Protein AF-A0A149VTS3-F1 (afdb_monomer_lite)

Structure (mmCIF, N/CA/C/O backbone):
data_AF-A0A149VTS3-F1
#
_entry.id   AF-A0A149VTS3-F1
#
loop_
_atom_site.group_PDB
_atom_site.id
_atom_site.type_symbol
_atom_site.label_atom_id
_atom_site.label_alt_id
_atom_site.label_comp_id
_atom_site.label_asym_id
_atom_site.label_entity_id
_atom_site.label_seq_id
_atom_site.pdbx_PDB_ins_code
_atom_site.Cartn_x
_atom_site.Cartn_y
_atom_site.Cartn_z
_atom_site.occupancy
_atom_site.B_iso_or_equiv
_atom_site.auth_seq_id
_atom_site.auth_comp_id
_atom_site.auth_asym_id
_atom_site.auth_atom_id
_atom_site.pdbx_PDB_model_num
ATOM 1 N N . MET A 1 1 ? 34.400 -8.650 31.878 1.00 36.94 1 MET A N 1
ATOM 2 C CA . MET A 1 1 ? 33.696 -7.367 31.660 1.00 36.94 1 MET A CA 1
ATOM 3 C C . MET A 1 1 ? 32.409 -7.629 30.880 1.00 36.94 1 MET A C 1
ATOM 5 O O . MET A 1 1 ? 32.395 -8.497 30.020 1.00 36.94 1 MET A O 1
ATOM 9 N N . ASN A 1 2 ? 31.327 -6.970 31.296 1.00 38.78 2 ASN A N 1
ATOM 10 C CA . ASN A 1 2 ? 29.901 -7.251 31.067 1.00 38.78 2 ASN A CA 1
ATOM 11 C C . ASN A 1 2 ? 29.449 -7.727 29.669 1.00 38.78 2 ASN A C 1
ATOM 13 O O . ASN A 1 2 ? 29.292 -6.937 28.743 1.00 38.78 2 ASN A O 1
ATOM 17 N N . ALA A 1 3 ? 29.035 -8.994 29.583 1.00 44.34 3 ALA A N 1
ATOM 18 C CA . ALA A 1 3 ? 28.212 -9.530 28.496 1.00 44.34 3 ALA A CA 1
ATOM 19 C C . ALA A 1 3 ? 26.716 -9.216 28.718 1.00 44.34 3 ALA A C 1
ATOM 21 O O . ALA A 1 3 ? 25.903 -10.122 28.884 1.00 44.34 3 ALA A O 1
ATOM 22 N N . LYS A 1 4 ? 26.330 -7.935 28.790 1.00 48.62 4 LYS A N 1
ATOM 23 C CA . LYS A 1 4 ? 24.916 -7.534 28.942 1.00 48.62 4 LYS A CA 1
ATOM 24 C C . LYS A 1 4 ? 24.604 -6.229 28.210 1.00 48.62 4 LYS A C 1
ATOM 26 O O . LYS A 1 4 ? 24.533 -5.180 28.833 1.00 48.62 4 LYS A O 1
ATOM 31 N N . ASN A 1 5 ? 24.432 -6.318 26.892 1.00 56.28 5 ASN A N 1
ATOM 32 C CA . ASN A 1 5 ? 23.383 -5.639 26.111 1.00 56.28 5 ASN A CA 1
ATOM 33 C C . ASN A 1 5 ? 23.741 -5.699 24.625 1.00 56.28 5 ASN A C 1
ATOM 35 O O . ASN A 1 5 ? 24.280 -4.760 24.049 1.00 56.28 5 ASN A O 1
ATOM 39 N N . LYS A 1 6 ? 23.418 -6.825 23.986 1.00 54.50 6 LYS A N 1
ATOM 40 C CA . LYS A 1 6 ? 23.339 -6.857 22.525 1.00 54.50 6 LYS A CA 1
ATOM 41 C C . LYS A 1 6 ? 22.078 -6.070 22.125 1.00 54.50 6 LYS A C 1
ATOM 43 O O . LYS A 1 6 ? 21.030 -6.326 22.729 1.00 54.50 6 LYS A O 1
ATOM 48 N N . PRO A 1 7 ? 22.141 -5.111 21.183 1.00 56.41 7 PRO A N 1
ATOM 49 C CA . PRO A 1 7 ? 20.960 -4.365 20.759 1.00 56.41 7 PRO A CA 1
ATOM 50 C C . PRO A 1 7 ? 19.906 -5.343 20.231 1.00 56.41 7 PRO A C 1
ATOM 52 O O . PRO A 1 7 ? 20.216 -6.232 19.436 1.00 56.41 7 PRO A O 1
ATOM 55 N N . LYS A 1 8 ? 18.668 -5.218 20.723 1.00 70.38 8 LYS A N 1
ATOM 56 C CA . LYS A 1 8 ? 17.550 -6.072 20.300 1.00 70.38 8 LYS A CA 1
ATOM 57 C C . LYS A 1 8 ? 17.325 -5.868 18.806 1.00 70.38 8 LYS A C 1
ATOM 59 O O . LYS A 1 8 ? 17.132 -4.738 18.365 1.00 70.38 8 LYS A O 1
ATOM 64 N N . THR A 1 9 ? 17.341 -6.947 18.031 1.00 79.75 9 THR A N 1
ATOM 65 C CA . THR A 1 9 ? 17.061 -6.855 16.596 1.00 79.75 9 THR A CA 1
ATOM 66 C C . THR A 1 9 ? 15.573 -6.568 16.366 1.00 79.75 9 THR A C 1
ATOM 68 O O . THR A 1 9 ? 14.728 -6.865 17.213 1.00 79.75 9 THR A O 1
ATOM 71 N N . LEU A 1 10 ? 15.218 -6.036 15.192 1.00 72.00 10 LEU A N 1
ATOM 72 C CA . LEU A 1 10 ? 13.822 -5.809 14.779 1.00 72.00 10 LEU A CA 1
ATOM 73 C C . LEU A 1 10 ? 12.955 -7.076 14.917 1.00 72.00 10 LEU A C 1
ATOM 75 O O . LEU A 1 10 ? 11.785 -7.008 15.299 1.00 72.00 10 LEU A O 1
ATOM 79 N N . ASN A 1 11 ? 13.544 -8.246 14.667 1.00 76.94 11 ASN A N 1
ATOM 80 C CA . ASN A 1 11 ? 12.876 -9.533 14.842 1.00 76.94 11 ASN A CA 1
ATOM 81 C C . ASN A 1 11 ? 12.631 -9.876 16.318 1.00 76.94 11 ASN A C 1
ATOM 83 O O . ASN A 1 11 ? 11.580 -10.430 16.637 1.00 76.94 11 ASN A O 1
ATOM 87 N N . ASP A 1 12 ? 13.540 -9.517 17.223 1.00 80.75 12 ASP A N 1
ATOM 88 C CA . ASP A 1 12 ? 13.352 -9.724 18.664 1.00 80.75 12 ASP A CA 1
ATOM 89 C C . ASP A 1 12 ? 12.234 -8.832 19.211 1.00 80.75 12 ASP A C 1
ATOM 91 O O . ASP A 1 12 ? 11.427 -9.276 20.029 1.00 80.75 12 ASP A O 1
ATOM 95 N N . ILE A 1 13 ? 12.133 -7.599 18.706 1.00 77.31 13 ILE A N 1
ATOM 96 C CA . ILE A 1 13 ? 11.046 -6.672 19.042 1.00 77.31 13 ILE A CA 1
ATOM 97 C C . ILE A 1 13 ? 9.701 -7.233 18.557 1.00 77.31 13 ILE A C 1
ATOM 99 O O . ILE A 1 13 ? 8.763 -7.334 19.347 1.00 77.31 13 ILE A O 1
ATOM 103 N N . ARG A 1 14 ? 9.609 -7.678 17.295 1.00 75.00 14 ARG A N 1
ATOM 104 C CA . ARG A 1 14 ? 8.391 -8.307 16.744 1.00 75.00 14 ARG A CA 1
ATOM 105 C C . ARG A 1 14 ? 7.955 -9.529 17.555 1.00 75.00 14 ARG A C 1
ATOM 107 O O . ARG A 1 14 ? 6.774 -9.661 17.874 1.00 75.00 14 ARG A O 1
ATOM 114 N N . LYS A 1 15 ? 8.903 -10.393 17.935 1.00 81.50 15 LYS A N 1
ATOM 115 C CA . LYS A 1 15 ? 8.639 -11.562 18.792 1.00 81.50 15 LYS A CA 1
ATOM 116 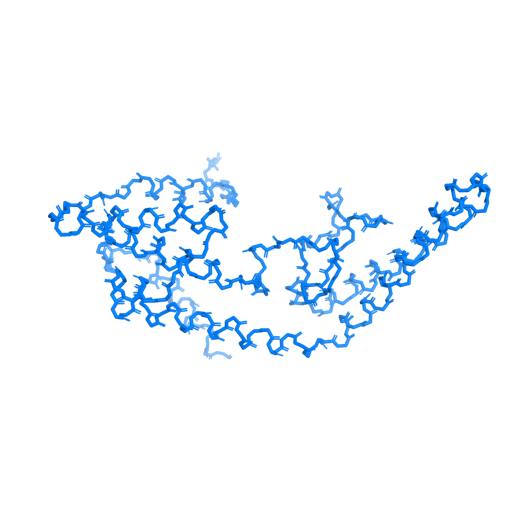C C . LYS A 1 15 ? 8.131 -11.154 20.175 1.00 81.50 15 LYS A C 1
ATOM 118 O O . LYS A 1 15 ? 7.193 -11.768 20.677 1.00 81.50 15 LYS A O 1
ATOM 123 N N . ALA A 1 16 ? 8.711 -10.117 20.779 1.00 79.88 16 ALA A N 1
ATOM 124 C CA . ALA A 1 16 ? 8.267 -9.606 22.073 1.00 79.88 16 ALA A CA 1
ATOM 125 C C . ALA A 1 16 ? 6.838 -9.036 22.014 1.00 79.88 16 ALA A C 1
ATOM 127 O O . ALA A 1 16 ? 6.033 -9.347 22.889 1.00 79.88 16 ALA A O 1
ATOM 128 N N . ILE A 1 17 ? 6.494 -8.282 20.962 1.00 77.00 17 ILE A N 1
ATOM 129 C CA . ILE A 1 17 ? 5.135 -7.755 20.740 1.00 77.00 17 ILE A CA 1
ATOM 130 C C . ILE A 1 17 ? 4.131 -8.897 20.549 1.00 77.00 17 ILE A C 1
ATOM 132 O O . ILE A 1 17 ? 3.073 -8.898 21.175 1.00 77.00 17 ILE A O 1
ATOM 136 N N . ALA A 1 18 ? 4.467 -9.900 19.730 1.00 76.00 18 ALA A N 1
ATOM 137 C CA . ALA A 1 18 ? 3.611 -11.068 19.527 1.00 76.00 18 ALA A CA 1
ATOM 138 C C . ALA A 1 18 ? 3.369 -11.831 20.841 1.00 76.00 18 ALA A C 1
ATOM 140 O O . ALA A 1 18 ? 2.234 -12.187 21.155 1.00 76.00 18 ALA A O 1
ATOM 141 N N . LYS A 1 19 ? 4.421 -12.017 21.651 1.00 76.88 19 LYS A N 1
ATOM 142 C CA . LYS A 1 19 ? 4.314 -12.641 22.974 1.00 76.88 19 LYS A CA 1
ATOM 143 C C . LYS A 1 19 ? 3.412 -11.833 23.913 1.00 76.88 19 LYS A C 1
ATOM 145 O O . LYS A 1 19 ? 2.560 -12.426 24.564 1.00 76.88 19 LYS A O 1
ATOM 150 N N . ALA A 1 20 ? 3.561 -10.509 23.951 1.00 73.25 20 ALA A N 1
ATOM 151 C CA . ALA A 1 20 ? 2.728 -9.631 24.773 1.00 73.25 20 ALA A CA 1
ATOM 152 C C . ALA A 1 20 ? 1.252 -9.645 24.335 1.00 73.25 20 ALA A C 1
ATOM 154 O O . ALA A 1 20 ? 0.360 -9.700 25.177 1.00 73.25 20 ALA A O 1
ATOM 155 N N . ASN A 1 21 ? 0.977 -9.665 23.027 1.00 71.06 21 ASN A N 1
ATOM 156 C CA . ASN A 1 21 ? -0.388 -9.771 22.505 1.00 71.06 21 ASN A CA 1
ATOM 157 C C . ASN A 1 21 ? -1.064 -11.089 22.901 1.00 71.06 21 ASN A C 1
ATOM 159 O O . ASN A 1 21 ? -2.232 -11.078 23.280 1.00 71.06 21 ASN A O 1
ATOM 163 N N . ASN A 1 22 ? -0.326 -12.202 22.892 1.00 69.69 22 ASN A N 1
ATOM 164 C CA . ASN A 1 22 ? -0.843 -13.505 23.322 1.00 69.69 22 ASN A CA 1
ATOM 165 C C . ASN A 1 22 ? -1.113 -13.583 24.836 1.00 69.69 22 ASN A C 1
ATOM 167 O O . ASN A 1 22 ? -1.837 -14.468 25.279 1.00 69.69 22 ASN A O 1
ATOM 171 N N . GLN A 1 23 ? -0.527 -12.683 25.629 1.00 74.75 23 GLN A N 1
ATOM 172 C CA . GLN A 1 23 ? -0.670 -12.638 27.088 1.00 74.75 23 GLN A CA 1
ATOM 173 C C . GLN A 1 23 ? -1.779 -11.685 27.564 1.00 74.75 23 GLN A C 1
ATOM 175 O O . GLN A 1 23 ? -1.959 -11.520 28.771 1.00 74.75 23 GLN A O 1
ATOM 180 N N . ARG A 1 24 ? -2.523 -11.044 26.651 1.00 76.31 24 ARG A N 1
ATOM 181 C CA . ARG A 1 24 ? -3.626 -10.146 27.018 1.00 76.31 24 ARG A CA 1
ATOM 182 C C . ARG A 1 24 ? -4.740 -10.920 27.718 1.00 76.31 24 ARG A C 1
ATOM 184 O O . ARG A 1 24 ? -5.161 -11.978 27.251 1.00 76.31 24 ARG A O 1
ATOM 191 N N . LYS A 1 25 ? -5.236 -10.368 28.827 1.00 79.31 25 LYS A N 1
ATOM 192 C CA . LYS A 1 25 ? -6.352 -10.950 29.574 1.00 79.31 25 LYS A CA 1
ATOM 193 C C . LYS A 1 25 ? -7.627 -10.871 28.736 1.00 79.31 25 LYS A C 1
ATOM 195 O O . LYS A 1 25 ? -7.960 -9.813 28.199 1.00 79.31 25 LYS A O 1
ATOM 200 N N . LEU A 1 26 ? -8.313 -12.007 28.605 1.00 82.88 26 LEU A N 1
ATOM 201 C CA . LEU A 1 26 ? -9.628 -12.057 27.976 1.00 82.88 26 LEU A CA 1
ATOM 202 C C . LEU A 1 26 ? -10.669 -11.504 28.943 1.00 82.88 26 LEU A C 1
ATOM 204 O O . LEU A 1 26 ? -10.717 -11.906 30.108 1.00 82.88 26 LEU A O 1
ATOM 208 N N . ARG A 1 27 ? -11.537 -10.637 28.432 1.00 84.88 27 ARG A N 1
ATOM 209 C CA . ARG A 1 27 ? -12.652 -10.091 29.195 1.00 84.88 27 ARG A CA 1
ATOM 210 C C . ARG A 1 27 ? -13.752 -11.141 29.339 1.00 84.88 27 ARG A C 1
ATOM 212 O O . ARG A 1 27 ? -14.034 -11.904 28.411 1.00 84.88 27 ARG A O 1
ATOM 219 N N . LYS A 1 28 ? -14.424 -11.163 30.491 1.00 84.62 28 LYS A N 1
ATOM 220 C CA . LYS A 1 28 ? -15.673 -11.922 30.644 1.00 84.62 28 LYS A CA 1
ATOM 221 C C . LYS A 1 28 ? -16.765 -11.228 29.835 1.00 84.62 28 LYS A C 1
ATOM 223 O O . LYS A 1 28 ? -17.149 -10.108 30.152 1.00 84.62 28 LYS A O 1
ATOM 228 N N . LEU A 1 29 ? -17.231 -11.892 28.783 1.00 85.06 29 LEU A N 1
ATOM 229 C CA . LEU A 1 29 ? -18.230 -11.347 27.869 1.00 85.06 29 LEU A CA 1
ATOM 230 C C . LEU A 1 29 ? -19.642 -11.630 28.375 1.00 85.06 29 LEU A C 1
ATOM 232 O O . LEU A 1 29 ? -19.949 -12.750 28.785 1.00 85.06 29 LEU A O 1
ATOM 236 N N . SER A 1 30 ? -20.51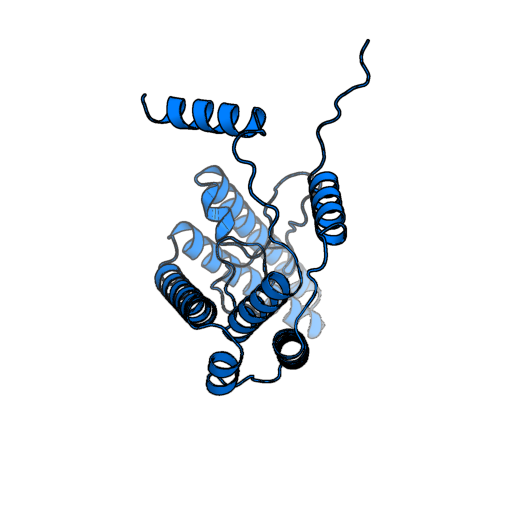9 -10.636 28.281 1.00 89.25 30 SER A N 1
ATOM 237 C CA . SER A 1 30 ? -21.960 -10.849 28.410 1.00 89.25 30 SER A CA 1
ATOM 238 C C . SER A 1 30 ? -22.510 -11.666 27.232 1.00 89.25 30 SER A C 1
ATOM 240 O O . SER A 1 30 ? -21.887 -11.783 26.174 1.00 89.25 30 SER A O 1
ATOM 242 N N . LEU A 1 31 ? -23.727 -12.199 27.374 1.00 87.88 31 LEU A N 1
ATOM 243 C CA . LEU A 1 31 ? -24.409 -12.927 26.294 1.00 87.88 31 LEU A CA 1
ATOM 244 C C . LEU A 1 31 ? -24.588 -12.073 25.029 1.00 87.88 31 LEU A C 1
ATOM 246 O O . LEU A 1 31 ? -24.471 -12.583 23.915 1.00 87.88 31 LEU A O 1
ATOM 250 N N . ALA A 1 32 ? -24.869 -10.777 25.189 1.00 88.38 32 ALA A N 1
ATOM 251 C CA . ALA A 1 32 ? -25.010 -9.853 24.068 1.00 88.38 32 ALA A CA 1
ATOM 252 C C . ALA A 1 32 ? -23.668 -9.638 23.353 1.00 88.38 32 ALA A C 1
ATOM 254 O O . ALA A 1 32 ? -23.594 -9.736 22.131 1.00 88.38 32 ALA A O 1
ATOM 255 N N . GLU A 1 33 ? -22.593 -9.424 24.109 1.00 89.06 33 GLU A N 1
ATOM 256 C CA . GLU A 1 33 ? -21.255 -9.212 23.549 1.00 89.06 33 GLU A CA 1
ATOM 257 C C . GLU A 1 33 ? -20.692 -10.480 22.909 1.00 89.06 33 GLU A C 1
ATOM 259 O O . GLU A 1 33 ? -20.039 -10.400 21.873 1.00 89.06 33 GLU A O 1
ATOM 264 N N . SER A 1 34 ? -20.995 -11.654 23.464 1.00 89.56 34 SER A N 1
ATOM 265 C CA . SER A 1 34 ? -20.653 -12.942 22.857 1.00 89.56 34 SER A CA 1
ATOM 266 C C . SER A 1 34 ? -21.300 -13.095 21.474 1.00 89.56 34 SER A C 1
ATOM 268 O O . SER A 1 34 ? -20.604 -13.392 20.500 1.00 89.56 34 SER A O 1
ATOM 270 N N . LYS A 1 35 ? -22.596 -12.770 21.342 1.00 93.00 35 LYS A N 1
ATOM 271 C CA . LYS A 1 35 ? -23.294 -12.755 20.042 1.00 93.00 35 LYS A CA 1
ATOM 272 C C . LYS A 1 35 ? -22.660 -11.766 19.062 1.00 93.00 35 LYS A C 1
ATOM 274 O O . LYS A 1 35 ? -22.457 -12.102 17.894 1.00 93.00 35 LYS A O 1
ATOM 279 N N . THR A 1 36 ? -22.320 -10.564 19.526 1.00 92.50 36 THR A N 1
ATOM 280 C CA . THR A 1 36 ? -21.613 -9.569 18.708 1.00 92.50 36 THR A CA 1
ATOM 281 C C . THR A 1 36 ? -20.254 -10.101 18.249 1.00 92.50 36 THR A C 1
ATOM 283 O O . THR A 1 36 ? -19.941 -10.022 17.063 1.00 92.50 36 THR A O 1
ATOM 286 N N . ALA A 1 37 ? -19.476 -10.727 19.138 1.00 93.25 37 ALA A N 1
ATOM 287 C CA . ALA A 1 37 ? -18.175 -11.310 18.815 1.00 93.25 37 ALA A CA 1
ATOM 288 C C . ALA A 1 37 ? -18.272 -12.372 17.713 1.00 93.25 37 ALA A C 1
ATOM 290 O O . ALA A 1 37 ? -17.472 -12.376 16.777 1.00 93.25 37 ALA A O 1
ATOM 291 N N . GLU A 1 38 ? -19.258 -13.267 17.799 1.00 94.44 38 GLU A N 1
ATOM 292 C CA . GLU A 1 38 ? -19.500 -14.276 16.766 1.00 94.44 38 GLU A CA 1
ATOM 293 C C . GLU A 1 38 ? -19.821 -13.632 15.418 1.00 94.44 38 GLU A C 1
ATOM 295 O O . GLU A 1 38 ? -19.254 -14.014 14.391 1.00 94.44 38 GLU A O 1
ATOM 300 N N . LYS A 1 39 ? -20.666 -12.597 15.406 1.00 95.88 39 LYS A N 1
ATOM 301 C CA . LYS A 1 39 ? -21.002 -11.876 14.174 1.00 95.88 39 LYS A CA 1
ATOM 302 C C . LYS A 1 39 ? -19.787 -11.182 13.572 1.00 95.88 39 LYS A C 1
ATOM 304 O O . LYS A 1 39 ? -19.525 -11.379 12.384 1.00 95.88 39 LYS A O 1
ATOM 309 N N . LEU A 1 40 ? -18.984 -10.486 14.374 1.00 95.50 40 LEU A N 1
ATOM 310 C CA . LEU A 1 40 ? -17.737 -9.874 13.909 1.00 95.50 40 LEU A CA 1
ATOM 311 C C . LEU A 1 40 ? -16.768 -10.929 13.340 1.00 95.50 40 LEU A C 1
ATOM 313 O O . LEU A 1 40 ? -16.222 -10.727 12.256 1.00 95.50 40 LEU A O 1
ATOM 317 N N . LYS A 1 41 ? -16.630 -12.106 13.973 1.00 95.88 41 LYS A N 1
ATOM 318 C CA . LYS A 1 41 ? -15.830 -13.228 13.435 1.00 95.88 41 LYS A CA 1
ATOM 319 C C . LYS A 1 41 ? -16.335 -13.710 12.073 1.00 95.88 41 LYS A C 1
ATOM 321 O O . LYS A 1 41 ? -15.532 -13.907 11.160 1.00 95.88 41 LYS A O 1
ATOM 326 N N . THR A 1 42 ? -17.651 -13.862 11.896 1.00 96.00 42 THR A N 1
ATOM 327 C CA . THR A 1 42 ? -18.222 -14.258 10.592 1.00 96.00 42 THR A CA 1
ATOM 328 C C . THR A 1 42 ? -17.988 -13.205 9.504 1.00 96.00 42 THR A C 1
ATOM 330 O O . THR A 1 42 ? -17.711 -13.549 8.350 1.00 96.00 42 THR A O 1
ATOM 333 N N . MET A 1 43 ? -18.035 -11.919 9.864 1.00 95.38 43 MET A N 1
ATOM 334 C CA . MET A 1 43 ? -17.731 -10.812 8.954 1.00 95.38 43 MET A CA 1
ATOM 335 C C . MET A 1 43 ? -16.248 -10.801 8.572 1.00 95.38 43 MET A C 1
ATOM 337 O O . MET A 1 43 ? -15.940 -10.663 7.392 1.00 95.38 43 MET A O 1
ATOM 341 N N . ILE A 1 44 ? -15.338 -11.039 9.524 1.00 95.56 44 ILE A N 1
ATOM 342 C CA . ILE A 1 44 ? -13.894 -11.188 9.266 1.00 95.56 44 ILE A CA 1
ATOM 343 C C . ILE A 1 44 ? -13.634 -12.337 8.293 1.00 95.56 44 ILE A C 1
ATOM 345 O O . ILE A 1 44 ? -12.913 -12.152 7.316 1.00 95.56 44 ILE A O 1
ATOM 349 N N . ALA A 1 45 ? -14.235 -13.508 8.518 1.00 95.94 45 ALA A N 1
ATOM 350 C CA . ALA A 1 45 ? -14.084 -14.651 7.618 1.00 95.94 45 ALA A CA 1
ATOM 351 C C . ALA A 1 45 ? -14.578 -14.321 6.199 1.00 95.94 45 ALA A C 1
ATOM 353 O O . ALA A 1 45 ? -13.902 -14.618 5.213 1.00 95.94 45 ALA A O 1
ATOM 354 N N . SER A 1 46 ? -15.718 -13.629 6.096 1.00 94.31 46 SER A N 1
ATOM 355 C CA . SER A 1 46 ? -16.266 -13.170 4.816 1.00 94.31 46 SER A CA 1
ATOM 356 C C . SER A 1 46 ? -15.309 -12.207 4.108 1.00 94.31 46 SER A C 1
ATOM 358 O O . SER A 1 46 ? -14.961 -12.441 2.950 1.00 94.31 46 SER A O 1
ATOM 360 N N . LEU A 1 47 ? -14.805 -11.191 4.813 1.00 94.25 47 LEU A N 1
ATOM 361 C CA . LEU A 1 47 ? -13.855 -10.217 4.273 1.00 94.25 47 LEU A CA 1
ATOM 362 C C . LEU A 1 47 ? -12.523 -10.871 3.876 1.00 94.25 47 LEU A C 1
ATOM 364 O O . LEU A 1 47 ? -12.008 -10.564 2.808 1.00 94.25 47 LEU A O 1
ATOM 368 N N . LYS A 1 48 ? -11.993 -11.820 4.655 1.00 93.44 48 LYS A N 1
ATOM 369 C CA . LYS A 1 48 ? -10.777 -12.576 4.293 1.00 93.44 48 LYS A CA 1
ATOM 370 C C . LYS A 1 48 ? -10.975 -13.450 3.055 1.00 93.44 48 LYS A C 1
ATOM 372 O O . LYS A 1 48 ? -10.049 -13.605 2.270 1.00 93.44 48 LYS A O 1
ATOM 377 N N . SER A 1 49 ? -12.185 -13.972 2.851 1.00 92.94 49 SER A N 1
ATOM 378 C CA . SER A 1 49 ? -12.540 -14.762 1.664 1.00 92.94 49 SER A CA 1
ATOM 379 C C . SER A 1 49 ? -12.837 -13.932 0.406 1.00 92.94 49 SER A C 1
ATOM 381 O O . SER A 1 49 ? -13.255 -14.493 -0.602 1.00 92.94 49 SER A O 1
ATOM 383 N N . GLY A 1 50 ? -12.681 -12.603 0.444 1.00 90.44 50 GLY A N 1
ATOM 384 C CA . GLY A 1 50 ? -12.993 -11.745 -0.705 1.00 90.44 50 GLY A CA 1
ATOM 385 C C . GLY A 1 50 ? -14.472 -11.345 -0.819 1.00 90.44 50 GLY A C 1
ATOM 386 O O . GLY A 1 50 ? -14.831 -10.600 -1.726 1.00 90.44 50 GLY A O 1
ATOM 387 N N . LYS A 1 51 ? -15.346 -11.796 0.092 1.00 92.56 51 LYS A N 1
ATOM 388 C CA . LYS A 1 51 ? -16.783 -11.485 0.046 1.00 92.56 51 LYS A CA 1
ATOM 389 C C . LYS A 1 51 ? -17.063 -10.074 0.557 1.00 92.56 51 LYS A C 1
ATOM 391 O O . LYS A 1 51 ? -16.483 -9.612 1.540 1.00 92.56 51 LYS A O 1
ATOM 396 N N . ASN A 1 52 ? -18.025 -9.409 -0.078 1.00 91.19 52 ASN A N 1
ATOM 397 C CA . ASN A 1 52 ? -18.468 -8.085 0.339 1.00 91.19 52 ASN A CA 1
ATOM 398 C C . ASN A 1 52 ? -19.336 -8.162 1.605 1.00 91.19 52 ASN A C 1
ATOM 400 O O . ASN A 1 52 ? -20.300 -8.923 1.663 1.00 91.19 52 ASN A O 1
ATOM 404 N N . VAL A 1 53 ? -19.038 -7.306 2.581 1.00 93.88 53 VAL A N 1
ATOM 405 C CA . VAL A 1 53 ? -19.874 -7.073 3.764 1.00 93.88 53 VAL A CA 1
ATOM 406 C C . VAL A 1 53 ? -20.555 -5.716 3.624 1.00 93.88 53 VAL A C 1
ATOM 408 O O . VAL A 1 53 ? -19.893 -4.687 3.435 1.00 93.88 53 VAL A O 1
ATOM 411 N N . GLN A 1 54 ? -21.886 -5.698 3.705 1.00 94.50 54 GLN A N 1
ATOM 412 C CA . GLN A 1 54 ? -22.672 -4.488 3.470 1.00 94.50 54 GLN A CA 1
ATOM 413 C C . GLN A 1 54 ? -22.473 -3.456 4.588 1.00 94.50 54 GLN A C 1
ATOM 415 O O . GLN A 1 54 ? -22.387 -3.797 5.766 1.00 94.50 54 GLN A O 1
ATOM 420 N N . ASN A 1 55 ? -22.488 -2.168 4.235 1.00 93.69 55 ASN A N 1
ATOM 421 C CA . ASN A 1 55 ? -22.331 -1.085 5.214 1.00 93.69 55 ASN A CA 1
ATOM 422 C C . ASN A 1 55 ? -23.446 -1.081 6.269 1.00 93.69 55 ASN A C 1
ATOM 424 O O . ASN A 1 55 ? -23.183 -0.758 7.421 1.00 93.69 55 ASN A O 1
ATOM 428 N N . ARG A 1 56 ? -24.668 -1.502 5.908 1.00 94.56 56 ARG A N 1
ATOM 429 C CA . ARG A 1 56 ? -25.767 -1.668 6.869 1.00 94.56 56 ARG A CA 1
ATOM 430 C C . ARG A 1 56 ? -25.422 -2.696 7.948 1.00 94.56 56 ARG A C 1
ATOM 432 O O . ARG A 1 56 ? -25.665 -2.429 9.113 1.00 94.56 56 ARG A O 1
ATOM 439 N N . GLN A 1 57 ? -24.822 -3.828 7.569 1.00 93.88 57 GLN A N 1
ATOM 440 C CA . GLN A 1 57 ? -24.396 -4.854 8.527 1.00 93.88 57 GLN A CA 1
ATOM 441 C C . GLN A 1 57 ? -23.292 -4.325 9.446 1.00 93.88 57 GLN A C 1
ATOM 443 O O . GLN A 1 57 ? -23.368 -4.516 10.653 1.00 93.88 57 GLN A O 1
ATOM 448 N N . LEU A 1 58 ? -22.309 -3.611 8.889 1.00 94.56 58 LEU A N 1
ATOM 449 C CA . LEU A 1 58 ? -21.255 -2.957 9.674 1.00 94.56 58 LEU A CA 1
ATOM 450 C C . LEU A 1 58 ? -21.839 -1.958 10.676 1.00 94.56 58 LEU A C 1
ATOM 452 O O . LEU A 1 58 ? -21.491 -2.011 11.845 1.00 94.56 58 LEU A O 1
ATOM 456 N N . LYS A 1 59 ? -22.792 -1.123 10.252 1.00 94.75 59 LYS A N 1
ATOM 457 C CA . LYS A 1 59 ? -23.466 -0.149 11.121 1.00 94.75 59 LYS A CA 1
ATOM 458 C C . LYS A 1 59 ? -24.285 -0.798 12.247 1.00 94.75 59 LYS A C 1
ATOM 460 O O . LYS A 1 59 ? -24.502 -0.166 13.269 1.00 94.75 59 LYS A O 1
ATOM 465 N N . THR A 1 60 ? -24.773 -2.026 12.057 1.00 95.25 60 THR A N 1
ATOM 466 C CA . THR A 1 60 ? -25.526 -2.758 13.089 1.00 95.25 60 THR A CA 1
ATOM 467 C C . THR A 1 60 ? -24.623 -3.354 14.166 1.00 95.25 60 THR A C 1
ATOM 469 O O . THR A 1 60 ? -25.028 -3.396 15.322 1.00 95.25 60 THR A O 1
ATOM 472 N N . TRP A 1 61 ? -23.439 -3.848 13.794 1.00 95.25 61 TRP A N 1
ATOM 473 C CA . TRP A 1 61 ? -22.574 -4.611 14.706 1.00 95.25 61 TRP A CA 1
ATOM 474 C C . TRP A 1 61 ? -21.385 -3.820 15.257 1.00 95.25 61 TRP A C 1
ATOM 476 O O . TRP A 1 61 ? -20.814 -4.232 16.262 1.00 95.25 61 TRP A O 1
ATOM 486 N N . LEU A 1 62 ? -21.013 -2.709 14.619 1.00 94.44 62 LEU A N 1
ATOM 487 C CA . LEU A 1 62 ? -20.026 -1.764 15.138 1.00 94.44 62 LEU A CA 1
ATOM 488 C C . LEU A 1 62 ? -20.712 -0.696 15.988 1.00 94.44 62 LEU A C 1
ATOM 490 O O . LEU A 1 62 ? -21.853 -0.311 15.718 1.00 94.44 62 LEU A O 1
ATOM 494 N N . THR A 1 63 ? -19.997 -0.171 16.982 1.00 93.88 63 THR A N 1
ATOM 495 C CA . THR A 1 63 ? -20.449 1.025 17.700 1.00 93.88 63 THR A CA 1
ATOM 496 C C . THR A 1 63 ? -20.446 2.243 16.772 1.00 93.88 63 THR A C 1
ATOM 498 O O . THR A 1 63 ? -19.814 2.249 15.710 1.00 93.88 63 THR A O 1
ATOM 501 N N . ALA A 1 64 ? -21.150 3.307 17.168 1.00 94.19 64 ALA A N 1
ATOM 502 C CA . ALA A 1 64 ? -21.181 4.544 16.391 1.00 94.19 64 ALA A CA 1
ATOM 503 C C . ALA A 1 64 ? -19.769 5.113 16.166 1.00 94.19 64 ALA A C 1
ATOM 505 O O . ALA A 1 64 ? -19.460 5.517 15.050 1.00 94.19 64 ALA A O 1
ATOM 506 N N . THR A 1 65 ? -18.910 5.079 17.190 1.00 93.50 65 THR A N 1
ATOM 507 C CA . THR A 1 65 ? -17.516 5.540 17.111 1.00 93.50 65 THR A CA 1
ATOM 508 C C . THR A 1 65 ? -16.696 4.679 16.154 1.00 93.50 65 THR A C 1
ATOM 510 O O . THR A 1 65 ? -16.183 5.198 15.172 1.00 93.50 65 THR A O 1
ATOM 513 N N . GLN A 1 66 ? -16.698 3.353 16.329 1.00 93.94 66 GLN A N 1
ATOM 514 C CA . GLN A 1 66 ? -15.972 2.419 15.456 1.00 93.94 66 GLN A CA 1
ATOM 515 C C . GLN A 1 66 ? -16.397 2.534 13.984 1.00 93.94 66 GLN A C 1
ATOM 517 O O . GLN A 1 66 ? -15.577 2.422 13.070 1.00 93.94 66 GLN A O 1
ATOM 522 N N . TYR A 1 67 ? -17.693 2.746 13.735 1.00 95.06 67 TYR A N 1
ATOM 523 C CA . TYR A 1 67 ? -18.203 2.946 12.383 1.00 95.06 67 TYR A CA 1
ATOM 524 C C . TYR A 1 67 ? -17.747 4.286 11.786 1.00 95.06 67 TYR A C 1
ATOM 526 O O . TYR A 1 67 ? -17.409 4.327 10.604 1.00 95.06 67 TYR A O 1
ATOM 534 N N . GLN A 1 68 ? -17.717 5.366 12.575 1.00 94.81 68 GLN A N 1
ATOM 535 C CA . GLN A 1 68 ? -17.190 6.661 12.130 1.00 94.81 68 GLN A CA 1
ATOM 536 C C . GLN A 1 68 ? -15.687 6.596 11.855 1.00 94.81 68 GLN A C 1
ATOM 538 O O . GLN A 1 68 ? -15.255 7.041 10.795 1.00 94.81 68 GLN A O 1
ATOM 543 N N . ASP A 1 69 ? -14.912 5.945 12.721 1.00 92.88 69 ASP A N 1
ATOM 544 C CA . ASP A 1 69 ? -13.473 5.749 12.524 1.00 92.88 69 ASP A CA 1
ATOM 545 C C . ASP A 1 69 ? -13.187 4.990 11.223 1.00 92.88 69 ASP A C 1
ATOM 547 O O . ASP A 1 69 ? -12.280 5.337 10.468 1.00 92.88 69 ASP A O 1
ATOM 551 N N . MET A 1 70 ? -14.001 3.979 10.897 1.00 94.75 70 MET A N 1
ATOM 552 C CA . MET A 1 70 ? -13.906 3.271 9.617 1.00 94.75 70 MET A CA 1
ATOM 553 C C . MET A 1 70 ? -14.122 4.211 8.419 1.00 94.75 70 MET A C 1
ATOM 555 O O . MET A 1 70 ? -13.417 4.091 7.413 1.00 94.75 70 MET A O 1
ATOM 559 N N . LEU A 1 71 ? -15.105 5.115 8.490 1.00 95.19 71 LEU A N 1
ATOM 560 C CA . LEU A 1 71 ? -15.368 6.086 7.423 1.00 95.19 71 LEU A CA 1
ATOM 561 C C . LEU A 1 71 ? -14.227 7.092 7.296 1.00 95.19 71 LEU A C 1
ATOM 563 O O . LEU A 1 71 ? -13.743 7.302 6.187 1.00 95.19 71 LEU A O 1
ATOM 567 N N . TYR A 1 72 ? -13.752 7.626 8.419 1.00 94.44 72 TYR A N 1
ATOM 568 C CA . TYR A 1 72 ? -12.611 8.531 8.464 1.00 94.44 72 TYR A CA 1
ATOM 569 C C . TYR A 1 72 ? -11.361 7.893 7.847 1.00 94.44 72 TYR A C 1
ATOM 571 O O . TYR A 1 72 ? -10.740 8.473 6.960 1.00 94.44 72 TYR A O 1
ATOM 579 N N . ASN A 1 73 ? -11.043 6.652 8.228 1.00 92.38 73 ASN A N 1
ATOM 580 C CA . ASN A 1 73 ? -9.921 5.906 7.656 1.00 92.38 73 ASN A CA 1
ATOM 581 C C . ASN A 1 73 ? -10.079 5.702 6.143 1.00 92.38 73 ASN A C 1
ATOM 583 O O . ASN A 1 73 ? -9.105 5.776 5.393 1.00 92.38 73 ASN A O 1
ATOM 587 N N . TRP A 1 74 ? -11.304 5.451 5.670 1.00 94.19 74 TRP A N 1
ATOM 588 C CA . TRP A 1 74 ? -11.570 5.340 4.238 1.00 94.19 74 TRP A CA 1
ATOM 589 C C . TRP A 1 74 ? -11.388 6.675 3.509 1.00 94.19 74 TRP A C 1
ATOM 591 O O . TRP A 1 74 ? -10.813 6.692 2.421 1.00 94.19 74 TRP A O 1
ATOM 601 N N . ASP A 1 75 ? -11.835 7.784 4.088 1.00 93.56 75 ASP A N 1
ATOM 602 C CA . ASP A 1 75 ? -11.658 9.106 3.491 1.00 93.56 75 ASP A CA 1
ATOM 603 C C . ASP A 1 75 ? -10.186 9.540 3.501 1.00 93.56 75 ASP A C 1
ATOM 605 O O . ASP A 1 75 ? -9.700 10.015 2.477 1.00 93.56 75 ASP A O 1
ATOM 609 N N . ALA A 1 76 ? -9.426 9.235 4.556 1.00 90.38 76 ALA A N 1
ATOM 610 C CA . ALA A 1 76 ? -7.974 9.421 4.583 1.00 90.38 76 ALA A CA 1
ATOM 611 C C . ALA A 1 76 ? -7.275 8.652 3.444 1.00 90.38 76 ALA A C 1
ATOM 613 O O . ALA A 1 76 ? -6.426 9.200 2.742 1.00 90.38 76 ALA A O 1
ATOM 614 N N . GLN A 1 77 ? -7.688 7.406 3.177 1.00 90.06 77 GLN A N 1
ATOM 615 C CA . GLN A 1 77 ? -7.193 6.634 2.029 1.00 90.06 77 GLN A CA 1
ATOM 616 C C . GLN A 1 77 ? -7.554 7.276 0.681 1.00 90.06 77 GLN A C 1
ATOM 618 O O . GLN A 1 77 ? -6.803 7.140 -0.287 1.00 90.06 77 GLN A O 1
ATOM 623 N N . ARG A 1 78 ? -8.693 7.971 0.575 1.00 90.38 78 ARG A N 1
ATOM 624 C CA . ARG A 1 78 ? -9.071 8.705 -0.644 1.00 90.38 78 ARG A CA 1
ATOM 625 C C . ARG A 1 78 ? -8.224 9.959 -0.826 1.00 90.38 78 ARG A C 1
ATOM 627 O O . ARG A 1 78 ? -7.749 10.167 -1.940 1.00 90.38 78 ARG A O 1
ATOM 634 N N . SER A 1 79 ? -7.995 10.727 0.237 1.00 88.62 79 SER A N 1
ATOM 635 C CA . SER A 1 79 ? -7.112 11.899 0.215 1.00 88.62 79 SER A CA 1
ATOM 636 C C . SER A 1 79 ? -5.693 11.506 -0.181 1.00 88.62 79 SER A C 1
ATOM 638 O O . SER A 1 79 ? -5.161 12.044 -1.147 1.00 88.62 79 SER A O 1
ATOM 640 N N . LEU A 1 80 ? -5.152 10.439 0.419 1.00 85.12 80 LEU A N 1
ATOM 641 C CA . LEU A 1 80 ? -3.835 9.904 0.067 1.00 85.12 80 LEU A CA 1
ATOM 642 C C . LEU A 1 80 ? -3.738 9.537 -1.425 1.00 85.12 80 LEU A C 1
ATOM 644 O O . LEU A 1 80 ? -2.739 9.801 -2.093 1.00 85.12 80 LEU A O 1
ATOM 648 N N . ARG A 1 81 ? -4.794 8.942 -1.994 1.00 84.50 81 ARG A N 1
ATOM 649 C CA . ARG A 1 81 ? -4.866 8.624 -3.435 1.00 84.50 81 ARG A CA 1
ATOM 650 C C . ARG A 1 81 ? -4.967 9.855 -4.327 1.00 84.50 81 ARG A C 1
ATOM 652 O O . ARG A 1 81 ? -4.629 9.763 -5.503 1.00 84.50 81 ARG A O 1
ATOM 659 N N . GLN A 1 82 ? -5.498 10.958 -3.818 1.00 85.50 82 GLN A N 1
ATOM 660 C CA . GLN A 1 82 ? -5.601 12.208 -4.555 1.00 85.50 82 GLN A CA 1
ATOM 661 C C . GLN A 1 82 ? -4.269 12.954 -4.542 1.00 85.50 82 GLN A C 1
ATOM 663 O O . GLN A 1 82 ? -3.780 13.291 -5.615 1.00 85.50 82 GLN A O 1
ATOM 668 N N . GLU A 1 83 ? -3.664 13.120 -3.369 1.00 82.62 83 GLU A N 1
ATOM 669 C CA . GLU A 1 83 ? -2.353 13.757 -3.185 1.00 82.62 83 GLU A CA 1
ATOM 670 C C . GLU A 1 83 ? -1.264 13.024 -3.971 1.00 82.62 83 GLU A C 1
ATOM 672 O O . GLU A 1 83 ? -0.497 13.621 -4.719 1.00 82.62 83 GLU A O 1
ATOM 677 N N . SER A 1 84 ? -1.268 11.693 -3.919 1.00 78.50 84 SER A N 1
ATOM 678 C CA . SER A 1 84 ? -0.284 10.869 -4.627 1.00 78.50 84 SER A CA 1
ATOM 679 C C . SER A 1 84 ? -0.392 10.892 -6.162 1.00 78.50 84 SER A C 1
ATOM 681 O O . SER A 1 84 ? 0.463 10.317 -6.846 1.00 78.50 84 SER A O 1
ATOM 683 N N . LYS A 1 85 ? -1.403 11.565 -6.739 1.00 79.50 85 LYS A N 1
ATOM 684 C CA . LYS A 1 85 ? -1.429 11.859 -8.184 1.00 79.50 85 LYS A CA 1
ATOM 685 C C . LYS A 1 85 ? -0.311 12.824 -8.571 1.00 79.50 85 LYS A C 1
ATOM 687 O O . LYS A 1 85 ? 0.231 12.710 -9.673 1.00 79.50 85 LYS A O 1
ATOM 692 N N . GLU A 1 86 ? 0.047 13.739 -7.678 1.00 85.12 86 GLU A N 1
ATOM 693 C CA . GLU A 1 86 ? 1.090 14.736 -7.893 1.00 85.12 86 GLU A CA 1
ATOM 694 C C . GLU A 1 86 ? 2.450 14.160 -7.497 1.00 85.12 86 GLU A C 1
ATOM 696 O O . GLU A 1 86 ? 2.990 14.395 -6.421 1.00 85.12 86 GLU A O 1
ATOM 701 N N . LYS A 1 87 ? 3.007 13.333 -8.387 1.00 87.88 87 LYS A N 1
ATOM 702 C CA . LYS A 1 87 ? 4.319 12.715 -8.160 1.00 87.88 87 LYS A CA 1
ATOM 703 C C . LYS A 1 87 ? 5.437 13.769 -8.219 1.00 87.88 87 LYS A C 1
ATOM 705 O O . LYS A 1 87 ? 5.419 14.588 -9.144 1.00 87.88 87 LYS A O 1
ATOM 710 N N . PRO A 1 88 ? 6.462 13.687 -7.353 1.00 91.56 88 PRO A N 1
ATOM 711 C CA . PRO A 1 88 ? 7.671 14.494 -7.488 1.00 91.56 88 PRO A CA 1
ATOM 712 C C . PRO A 1 88 ? 8.344 14.281 -8.853 1.00 91.56 88 PRO A C 1
ATOM 714 O O . PRO A 1 88 ? 8.374 13.160 -9.372 1.00 91.56 88 PRO A O 1
ATOM 717 N N . GLU A 1 89 ? 8.933 15.331 -9.428 1.00 93.62 89 GLU A N 1
ATOM 718 C CA . GLU A 1 89 ? 9.658 15.240 -10.709 1.00 93.62 89 GLU A CA 1
ATOM 719 C C . GLU A 1 89 ? 10.762 14.161 -10.731 1.00 93.62 89 GLU A C 1
ATOM 721 O O . GLU A 1 89 ? 10.828 13.404 -11.708 1.00 93.62 89 GLU A O 1
ATOM 726 N N . PRO A 1 90 ? 11.566 13.972 -9.661 1.00 95.44 90 PRO A N 1
ATOM 727 C CA . PRO A 1 90 ? 12.539 12.878 -9.601 1.00 95.44 90 PRO A CA 1
ATOM 728 C C . PRO A 1 90 ? 11.915 11.486 -9.797 1.00 95.44 90 PRO A C 1
ATOM 730 O O . PRO A 1 90 ? 12.491 10.636 -10.481 1.00 95.44 90 PRO A O 1
ATOM 733 N N . ILE A 1 91 ? 10.704 11.273 -9.269 1.00 94.44 91 ILE A N 1
ATOM 734 C CA . ILE A 1 91 ? 9.947 10.020 -9.399 1.00 94.44 91 ILE A CA 1
ATOM 735 C C . ILE A 1 91 ? 9.380 9.864 -10.816 1.00 94.44 91 ILE A C 1
ATOM 737 O O . ILE A 1 91 ? 9.425 8.772 -11.386 1.00 94.44 91 ILE A O 1
ATOM 741 N N . LYS A 1 92 ? 8.900 10.948 -11.440 1.00 94.12 92 LYS A N 1
ATOM 742 C CA . LYS A 1 92 ? 8.449 10.915 -12.844 1.00 94.12 92 LYS A CA 1
ATOM 743 C C . LYS A 1 92 ? 9.595 10.555 -13.794 1.00 94.12 92 LYS A C 1
ATOM 745 O O . LYS A 1 92 ? 9.406 9.740 -14.703 1.00 94.12 92 LYS A O 1
ATOM 750 N N . LYS A 1 93 ? 10.789 11.125 -13.579 1.00 96.19 93 LYS A N 1
ATOM 751 C CA . LYS A 1 93 ? 11.998 10.792 -14.351 1.00 96.19 93 LYS A CA 1
ATOM 752 C C . LYS A 1 93 ? 12.375 9.320 -14.174 1.00 96.19 93 LYS A C 1
ATOM 754 O O . LYS A 1 93 ? 12.599 8.641 -15.178 1.00 96.19 93 LYS A O 1
ATOM 759 N N . TYR A 1 94 ? 12.346 8.813 -12.940 1.00 96.38 94 TYR A N 1
ATOM 760 C CA . TYR A 1 94 ? 12.560 7.395 -12.649 1.00 96.38 94 TYR A CA 1
ATOM 761 C C . TYR A 1 94 ? 11.599 6.491 -13.443 1.00 96.38 94 TYR A C 1
ATOM 763 O O . TYR A 1 94 ? 12.042 5.591 -14.156 1.00 96.38 94 TYR A O 1
ATOM 771 N N . GLU A 1 95 ? 10.287 6.759 -13.409 1.00 94.69 95 GLU A N 1
ATOM 772 C CA . GLU A 1 95 ? 9.301 5.952 -14.147 1.00 94.69 95 GLU A CA 1
ATOM 773 C C . GLU A 1 95 ? 9.528 5.978 -15.664 1.00 94.69 95 GLU A C 1
ATOM 775 O O . GLU A 1 95 ? 9.286 4.977 -16.345 1.00 94.69 95 GLU A O 1
ATOM 780 N N . LYS A 1 96 ? 9.981 7.112 -16.214 1.00 95.94 96 LYS A N 1
ATOM 781 C CA . LYS A 1 96 ? 10.302 7.232 -17.641 1.00 95.94 96 LYS A CA 1
ATOM 782 C C . LYS A 1 96 ? 11.492 6.348 -18.014 1.00 95.94 96 LYS A C 1
ATOM 784 O O . LYS A 1 96 ? 11.404 5.635 -19.012 1.00 95.94 96 LYS A O 1
ATOM 789 N N . LEU A 1 97 ? 12.565 6.372 -17.220 1.00 96.69 97 LEU A N 1
ATOM 790 C CA . LEU A 1 97 ? 13.735 5.512 -17.421 1.00 96.69 97 LEU A CA 1
ATOM 791 C C . LEU A 1 97 ? 13.349 4.034 -17.309 1.00 96.69 97 LEU A C 1
ATOM 793 O O . LEU A 1 97 ? 13.654 3.245 -18.203 1.00 96.69 97 LEU A O 1
ATOM 797 N N . LEU A 1 98 ? 12.584 3.684 -16.272 1.00 95.62 98 LEU A N 1
ATOM 798 C CA . LEU A 1 98 ? 12.133 2.317 -16.047 1.00 95.62 98 LEU A CA 1
ATOM 799 C C . LEU A 1 98 ? 11.275 1.807 -17.209 1.00 95.62 98 LEU A C 1
ATOM 801 O O . LEU A 1 98 ? 11.458 0.685 -17.671 1.00 95.62 98 LEU A O 1
ATOM 805 N N . ARG A 1 99 ? 10.373 2.634 -17.747 1.00 94.56 99 ARG A N 1
ATOM 806 C CA . ARG A 1 99 ? 9.556 2.264 -18.913 1.00 94.56 99 ARG A CA 1
ATOM 807 C C . ARG A 1 99 ? 10.411 1.909 -20.131 1.00 94.56 99 ARG A C 1
ATOM 809 O O . ARG A 1 99 ? 10.072 0.966 -20.842 1.00 94.56 99 ARG A O 1
ATOM 816 N N . VAL A 1 100 ? 11.496 2.648 -20.370 1.00 95.50 100 VAL A N 1
ATOM 817 C CA . VAL A 1 100 ? 12.434 2.370 -21.470 1.00 95.50 100 VAL A CA 1
ATOM 818 C C . VAL A 1 100 ? 13.157 1.044 -21.239 1.00 95.50 100 VAL A C 1
ATOM 820 O O . VAL A 1 100 ? 13.194 0.220 -22.153 1.00 95.50 100 VAL A O 1
ATOM 823 N N . ALA A 1 101 ? 13.653 0.801 -20.022 1.00 95.12 101 ALA A N 1
ATOM 824 C CA . ALA A 1 101 ? 14.312 -0.456 -19.665 1.00 95.12 101 ALA A CA 1
ATOM 825 C C . ALA A 1 101 ? 13.383 -1.667 -19.863 1.00 95.12 101 ALA A C 1
ATOM 827 O O . ALA A 1 101 ? 13.733 -2.615 -20.563 1.00 95.12 101 ALA A O 1
ATOM 828 N N . ILE A 1 102 ? 12.147 -1.584 -19.357 1.00 93.62 102 ILE A N 1
ATOM 829 C CA . ILE A 1 102 ? 11.118 -2.625 -19.515 1.00 93.62 102 ILE A CA 1
ATOM 830 C C . ILE A 1 102 ? 10.798 -2.883 -20.991 1.00 93.62 102 ILE A C 1
ATOM 832 O O . ILE A 1 102 ? 10.663 -4.030 -21.417 1.00 93.62 102 ILE A O 1
ATOM 836 N N . PHE A 1 103 ? 10.655 -1.825 -21.788 1.00 94.12 103 PHE A N 1
ATOM 837 C CA . PHE A 1 103 ? 10.386 -1.972 -23.214 1.00 94.12 103 PHE A CA 1
ATOM 838 C C . PHE A 1 103 ? 11.543 -2.676 -23.936 1.00 94.12 103 PHE A C 1
ATOM 840 O O . PHE A 1 103 ? 11.301 -3.576 -24.741 1.00 94.12 103 PHE A O 1
ATOM 847 N N . SER A 1 104 ? 12.787 -2.303 -23.621 1.00 94.69 104 SER A N 1
ATOM 848 C CA . SER A 1 104 ? 13.984 -2.948 -24.169 1.00 94.69 104 SER A CA 1
ATOM 849 C C . SER A 1 104 ? 14.057 -4.429 -23.788 1.00 94.69 104 SER A C 1
ATOM 851 O O . SER A 1 104 ? 14.267 -5.270 -24.664 1.00 94.69 104 SER A O 1
ATOM 853 N N . TYR A 1 105 ? 13.776 -4.755 -22.523 1.00 94.19 105 TYR A N 1
ATOM 854 C CA . TYR A 1 105 ? 13.705 -6.129 -22.029 1.00 94.19 105 TYR A CA 1
ATOM 855 C C . TYR A 1 105 ? 12.681 -6.963 -22.809 1.00 94.19 105 TYR A C 1
ATOM 857 O O . TYR A 1 105 ? 13.022 -7.990 -23.395 1.00 94.19 105 TYR A O 1
ATOM 865 N N . ASN A 1 106 ? 11.437 -6.480 -22.900 1.00 94.06 106 ASN A N 1
ATOM 866 C CA . ASN A 1 106 ? 10.363 -7.182 -23.609 1.00 94.06 106 ASN A CA 1
ATOM 867 C C . ASN A 1 106 ? 10.693 -7.377 -25.095 1.00 94.06 106 ASN A C 1
ATOM 869 O O . ASN A 1 106 ? 10.363 -8.404 -25.689 1.00 94.06 106 ASN A O 1
ATOM 873 N N . LYS A 1 107 ? 11.370 -6.398 -25.707 1.00 94.75 107 LYS A N 1
ATOM 874 C CA . LYS A 1 107 ? 11.852 -6.502 -27.084 1.00 94.75 107 LYS A CA 1
ATOM 875 C C . LYS A 1 107 ? 12.910 -7.600 -27.214 1.00 94.75 107 LYS A C 1
ATOM 877 O O . LYS A 1 107 ? 12.819 -8.403 -28.140 1.00 94.75 107 LYS A O 1
ATOM 882 N N . ALA A 1 108 ? 13.889 -7.654 -26.311 1.00 94.25 108 ALA A N 1
ATOM 883 C CA . ALA A 1 108 ? 14.917 -8.695 -26.301 1.00 94.25 108 ALA A CA 1
ATOM 884 C C . ALA A 1 108 ? 14.305 -10.100 -26.152 1.00 94.25 108 ALA A C 1
ATOM 886 O O . ALA A 1 108 ? 14.644 -11.002 -26.923 1.00 94.25 108 ALA A O 1
ATOM 887 N N . ASP A 1 109 ? 13.354 -10.257 -25.228 1.00 93.94 109 ASP A N 1
ATOM 888 C CA . ASP A 1 109 ? 12.634 -11.512 -24.990 1.00 93.94 109 ASP A CA 1
ATOM 889 C C . ASP A 1 109 ? 11.843 -11.960 -26.230 1.00 93.94 109 ASP A C 1
ATOM 891 O O . ASP A 1 109 ? 11.956 -13.107 -26.663 1.00 93.94 109 ASP A O 1
ATOM 895 N N . ALA A 1 110 ? 11.139 -11.040 -26.899 1.00 96.25 110 ALA A N 1
ATOM 896 C CA . ALA A 1 110 ? 10.435 -11.344 -28.145 1.00 96.25 110 ALA A CA 1
ATOM 897 C C . ALA A 1 110 ? 11.378 -11.905 -29.229 1.00 96.25 110 ALA A C 1
ATOM 899 O O . ALA A 1 110 ? 11.077 -12.926 -29.849 1.00 96.25 110 ALA A O 1
ATOM 900 N N . PHE A 1 111 ? 12.551 -11.292 -29.436 1.00 95.31 111 PHE A N 1
ATOM 901 C CA . PHE A 1 111 ? 13.546 -11.817 -30.381 1.00 95.31 111 PHE A CA 1
ATOM 902 C C . PHE A 1 111 ? 14.077 -13.195 -29.970 1.00 95.31 111 PHE A C 1
ATOM 904 O O . PHE A 1 111 ? 14.272 -14.050 -30.836 1.00 95.31 111 PHE A O 1
ATOM 911 N N . SER A 1 112 ? 14.279 -13.423 -28.671 1.00 94.38 112 SER A N 1
ATOM 912 C CA . SER A 1 112 ? 14.715 -14.718 -28.144 1.00 94.38 112 SER A CA 1
ATOM 913 C C . SER A 1 112 ? 13.691 -15.819 -28.432 1.00 94.38 112 SER A C 1
ATOM 915 O O . SER A 1 112 ? 14.048 -16.861 -28.982 1.00 94.38 112 SER A O 1
ATOM 917 N N . ARG A 1 113 ? 12.402 -15.558 -28.169 1.00 95.38 113 ARG A N 1
ATOM 918 C CA . ARG A 1 113 ? 11.290 -16.492 -28.435 1.00 95.38 113 ARG A CA 1
ATOM 919 C C . ARG A 1 113 ? 11.134 -16.836 -29.915 1.00 95.38 113 ARG A C 1
ATOM 921 O O . ARG A 1 113 ? 10.700 -17.933 -30.248 1.00 95.38 113 ARG A O 1
ATOM 928 N N . HIS A 1 114 ? 11.520 -15.926 -30.806 1.00 94.94 114 HIS A N 1
ATOM 929 C CA . HIS A 1 114 ? 11.545 -16.156 -32.253 1.00 94.94 114 HIS A CA 1
ATOM 930 C C . HIS A 1 114 ? 12.839 -16.825 -32.761 1.00 94.94 114 HIS A C 1
ATOM 932 O O . HIS A 1 114 ? 13.084 -16.834 -33.967 1.00 94.94 114 HIS A O 1
ATOM 938 N N . GLY A 1 115 ? 13.695 -17.346 -31.873 1.00 93.62 115 GLY A N 1
ATOM 939 C CA . GLY A 1 115 ? 14.933 -18.049 -32.233 1.00 93.62 115 GLY A CA 1
ATOM 940 C C . GLY A 1 115 ? 16.081 -17.137 -32.684 1.00 93.62 115 GLY A C 1
ATOM 941 O O . GLY A 1 115 ? 17.139 -17.612 -33.095 1.00 93.62 115 GLY A O 1
ATOM 942 N N . LYS A 1 116 ? 15.922 -15.809 -32.597 1.00 95.56 116 LYS A N 1
ATOM 943 C CA . LYS A 1 116 ? 16.938 -14.820 -33.004 1.00 95.56 116 LYS A CA 1
ATOM 944 C C . LYS A 1 116 ? 17.884 -14.499 -31.844 1.00 95.56 116 LYS A C 1
ATOM 946 O O . LYS A 1 116 ? 18.021 -13.346 -31.428 1.00 95.56 116 LYS A O 1
ATOM 951 N N . HIS A 1 117 ? 18.552 -15.525 -31.320 1.00 93.62 117 HIS A N 1
ATOM 952 C CA . HIS A 1 117 ? 19.340 -15.435 -30.084 1.00 93.62 117 HIS A CA 1
ATOM 953 C C . HIS A 1 117 ? 20.523 -14.455 -30.159 1.00 93.62 117 HIS A C 1
ATOM 955 O O . HIS A 1 117 ? 20.824 -13.785 -29.174 1.00 93.62 117 HIS A O 1
ATOM 961 N N . SER A 1 118 ? 21.176 -14.310 -31.317 1.00 93.31 118 SER A N 1
ATOM 962 C CA . SER A 1 118 ? 22.300 -13.373 -31.481 1.00 93.31 118 SER A CA 1
ATOM 963 C C . SER A 1 118 ? 21.863 -11.909 -31.353 1.00 93.31 118 SER A C 1
ATOM 965 O O . SER A 1 118 ? 22.528 -11.114 -30.687 1.00 93.31 118 SER A O 1
ATOM 967 N N . THR A 1 119 ? 20.721 -11.552 -31.946 1.00 93.69 119 THR A N 1
ATOM 968 C CA . THR A 1 119 ? 20.101 -10.229 -31.799 1.00 93.69 119 THR A CA 1
ATOM 969 C C . THR A 1 119 ? 19.574 -10.029 -30.383 1.00 93.69 119 THR A C 1
ATOM 971 O O . THR A 1 119 ? 19.810 -8.972 -29.802 1.00 93.69 119 THR A O 1
ATOM 974 N N . ALA A 1 120 ? 18.923 -11.045 -29.808 1.00 94.44 120 ALA A N 1
ATOM 975 C CA . ALA A 1 120 ? 18.430 -10.998 -28.435 1.00 94.44 120 ALA A CA 1
ATOM 976 C C . ALA A 1 120 ? 19.566 -10.712 -27.443 1.00 94.44 120 ALA A C 1
ATOM 978 O O . ALA A 1 120 ? 19.448 -9.791 -26.647 1.00 94.44 120 ALA A O 1
ATOM 979 N N . LYS A 1 121 ? 20.711 -11.398 -27.561 1.00 94.38 121 LYS A N 1
ATOM 980 C CA . LYS A 1 121 ? 21.884 -11.168 -26.703 1.00 94.38 121 LYS A CA 1
ATOM 981 C C . LYS A 1 121 ? 22.388 -9.722 -26.759 1.00 94.38 121 LYS A C 1
ATOM 983 O O . LYS A 1 121 ? 22.695 -9.141 -25.727 1.00 94.38 121 LYS A O 1
ATOM 988 N N . LYS A 1 122 ? 22.436 -9.112 -27.949 1.00 94.31 122 LYS A N 1
ATOM 989 C CA . LYS A 1 122 ? 22.817 -7.693 -28.089 1.00 94.31 122 LYS A CA 1
ATOM 990 C C . LYS A 1 122 ? 21.817 -6.763 -27.397 1.00 94.31 122 LYS A C 1
ATOM 992 O O . LYS A 1 122 ? 22.228 -5.799 -26.761 1.00 94.31 122 LYS A O 1
ATOM 997 N N . LEU A 1 123 ? 20.522 -7.055 -27.518 1.00 93.31 123 LEU A N 1
ATOM 998 C CA . LEU A 1 123 ? 19.460 -6.286 -26.865 1.00 93.31 123 LEU A CA 1
ATOM 999 C C . LEU A 1 123 ? 19.445 -6.480 -25.344 1.00 93.31 123 LEU A C 1
ATOM 1001 O O . LEU A 1 123 ? 19.103 -5.541 -24.634 1.00 93.31 123 LEU A O 1
ATOM 1005 N N . VAL A 1 124 ? 19.831 -7.654 -24.836 1.00 92.31 124 VAL A N 1
ATOM 1006 C CA . VAL A 1 124 ? 20.000 -7.888 -23.393 1.00 92.31 124 VAL A CA 1
ATOM 1007 C C . VAL A 1 124 ? 21.082 -6.966 -22.841 1.00 92.31 124 VAL A C 1
ATOM 1009 O O . VAL A 1 124 ? 20.779 -6.185 -21.954 1.00 92.31 124 VAL A O 1
ATOM 1012 N N . ASN A 1 125 ? 22.267 -6.909 -23.457 1.00 91.38 125 ASN A N 1
ATOM 1013 C CA . ASN A 1 125 ? 23.320 -5.986 -23.008 1.00 91.38 125 ASN A CA 1
ATOM 1014 C C . ASN A 1 125 ? 22.859 -4.511 -23.007 1.00 91.38 125 ASN A C 1
ATOM 1016 O O . ASN A 1 125 ? 23.235 -3.730 -22.140 1.00 91.38 125 ASN A O 1
ATOM 1020 N N . GLN A 1 126 ? 22.039 -4.107 -23.987 1.00 93.00 126 GLN A N 1
ATOM 1021 C CA . GLN A 1 126 ? 21.444 -2.762 -24.007 1.00 93.00 126 GLN A CA 1
ATOM 1022 C C . GLN A 1 126 ? 20.420 -2.563 -22.886 1.00 93.00 126 GLN A C 1
ATOM 1024 O O . GLN A 1 126 ? 20.319 -1.479 -22.318 1.00 93.00 126 GLN A O 1
ATOM 1029 N N . THR A 1 127 ? 19.652 -3.606 -22.586 1.00 94.00 127 THR A N 1
ATOM 1030 C CA . THR A 1 127 ? 18.665 -3.622 -21.508 1.00 94.00 127 THR A CA 1
ATOM 1031 C C . THR A 1 127 ? 19.342 -3.487 -20.149 1.00 94.00 127 THR A C 1
ATOM 1033 O O . THR A 1 127 ? 18.880 -2.675 -19.351 1.00 94.00 127 THR A O 1
ATOM 1036 N N . ASP A 1 128 ? 20.462 -4.178 -19.928 1.00 94.19 128 ASP A N 1
ATOM 1037 C CA . ASP A 1 128 ? 21.262 -4.061 -18.705 1.00 94.19 128 ASP A CA 1
ATOM 1038 C C . ASP A 1 128 ? 21.700 -2.606 -18.497 1.00 94.19 128 ASP A C 1
ATOM 1040 O O . ASP A 1 128 ? 21.386 -2.017 -17.467 1.00 94.19 128 ASP A O 1
ATOM 1044 N N . GLY A 1 129 ? 22.256 -1.955 -19.527 1.00 95.06 129 GLY A N 1
ATOM 1045 C CA . GLY A 1 129 ? 22.620 -0.532 -19.455 1.00 95.06 129 GLY A CA 1
ATOM 1046 C C . GLY A 1 129 ? 21.429 0.418 -19.243 1.00 95.06 129 GLY A C 1
ATOM 1047 O O . GLY A 1 129 ? 21.574 1.513 -18.694 1.00 95.06 129 GLY A O 1
ATOM 1048 N N . HIS A 1 130 ? 20.217 0.033 -19.657 1.00 96.31 130 HIS A N 1
ATOM 1049 C CA . HIS A 1 130 ? 19.012 0.789 -19.316 1.00 96.31 130 HIS A CA 1
ATOM 1050 C C . HIS A 1 130 ? 18.610 0.611 -17.849 1.00 96.31 130 HIS A C 1
ATOM 1052 O O . HIS A 1 130 ? 18.184 1.591 -17.237 1.00 96.31 130 HIS A O 1
ATOM 1058 N N . PHE A 1 131 ? 18.740 -0.593 -17.288 1.00 95.38 131 PHE A N 1
ATOM 1059 C CA . PHE A 1 131 ? 18.484 -0.841 -1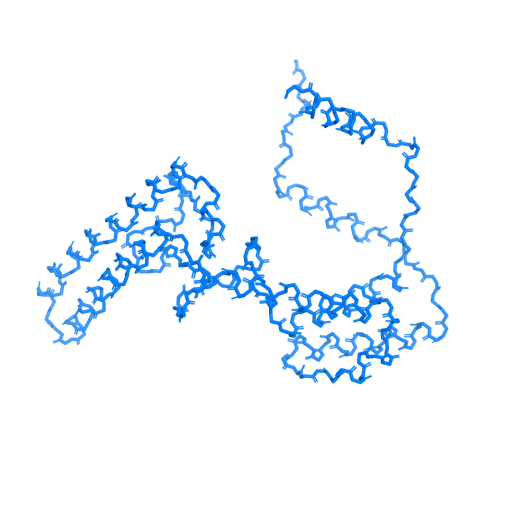5.870 1.00 95.38 131 PHE A CA 1
ATOM 1060 C C . PHE A 1 131 ? 19.548 -0.215 -14.966 1.00 95.38 131 PHE A C 1
ATOM 1062 O O . PHE A 1 131 ? 19.181 0.350 -13.939 1.00 95.38 131 PHE A O 1
ATOM 1069 N N . GLU A 1 132 ? 20.818 -0.203 -15.376 1.00 95.12 132 GLU A N 1
ATOM 1070 C CA . GLU A 1 132 ? 21.893 0.522 -14.685 1.00 95.12 132 GLU A CA 1
ATOM 1071 C C . GLU A 1 132 ? 21.517 1.995 -14.532 1.00 95.12 132 GLU A C 1
ATOM 1073 O O . GLU A 1 132 ? 21.410 2.489 -13.415 1.00 95.12 132 GLU A O 1
ATOM 1078 N N . ARG A 1 133 ? 21.137 2.662 -15.629 1.00 96.38 133 ARG A N 1
ATOM 1079 C CA . ARG A 1 133 ? 20.700 4.068 -15.592 1.00 96.38 133 ARG A CA 1
ATOM 1080 C C . ARG A 1 133 ? 19.481 4.311 -14.694 1.00 96.38 133 ARG A C 1
ATOM 1082 O O . ARG A 1 133 ? 19.311 5.403 -14.151 1.00 96.38 133 ARG A O 1
ATOM 1089 N N . VAL A 1 134 ? 18.584 3.330 -14.577 1.00 96.50 134 VAL A N 1
ATOM 1090 C CA . VAL A 1 134 ? 17.435 3.407 -13.661 1.00 96.50 134 VAL A CA 1
ATOM 1091 C C . VAL A 1 134 ? 17.902 3.358 -12.210 1.00 96.50 134 VAL A C 1
ATOM 1093 O O . VAL A 1 134 ? 17.406 4.143 -11.403 1.00 96.50 134 VAL A O 1
ATOM 1096 N N . LEU A 1 135 ? 18.820 2.446 -11.880 1.00 94.56 135 LEU A N 1
ATOM 1097 C CA . LEU A 1 135 ? 19.354 2.290 -10.528 1.00 94.56 135 LEU A CA 1
ATOM 1098 C C . LEU A 1 135 ? 20.276 3.444 -10.130 1.00 94.56 135 LEU A C 1
ATOM 1100 O O . LEU A 1 135 ? 20.166 3.908 -9.003 1.00 94.56 135 LEU A O 1
ATOM 1104 N N . GLU A 1 136 ? 21.087 3.965 -11.049 1.00 95.12 136 GLU A N 1
ATOM 1105 C CA . GLU A 1 136 ? 21.892 5.176 -10.845 1.00 95.12 136 GLU A CA 1
ATOM 1106 C C . GLU A 1 136 ? 20.994 6.360 -10.474 1.00 95.12 136 GLU A C 1
ATOM 1108 O O . GLU A 1 136 ? 21.140 6.951 -9.408 1.00 95.12 136 GLU A O 1
ATOM 1113 N N . HIS A 1 137 ? 19.976 6.650 -11.297 1.00 96.31 137 HIS A N 1
ATOM 1114 C CA . HIS A 1 137 ? 19.027 7.729 -11.003 1.00 96.31 137 HIS A CA 1
ATOM 1115 C C . HIS A 1 137 ? 18.269 7.477 -9.690 1.00 96.31 137 HIS A C 1
ATOM 1117 O O . HIS A 1 137 ? 17.927 8.420 -8.986 1.00 96.31 137 HIS A O 1
ATOM 1123 N N . LEU A 1 138 ? 17.986 6.218 -9.343 1.00 95.69 138 LEU A N 1
ATOM 1124 C CA . LEU A 1 138 ? 17.356 5.868 -8.069 1.00 95.69 138 LEU A CA 1
ATOM 1125 C C . LEU A 1 138 ? 18.268 6.149 -6.869 1.00 95.69 138 LEU A C 1
ATOM 1127 O O . LEU A 1 138 ? 17.793 6.654 -5.853 1.00 95.69 138 LEU A O 1
ATOM 1131 N N . GLU A 1 139 ? 19.548 5.802 -6.970 1.00 94.50 139 GLU A N 1
ATOM 1132 C CA . GLU A 1 139 ? 20.542 6.053 -5.929 1.00 94.50 139 GLU A CA 1
ATOM 1133 C C . GLU A 1 139 ? 20.751 7.555 -5.734 1.00 94.50 139 GLU A C 1
ATOM 1135 O O . GLU A 1 139 ? 20.633 8.036 -4.607 1.00 94.50 139 GLU A O 1
ATOM 1140 N N . GLU A 1 140 ? 20.912 8.304 -6.830 1.00 95.81 140 GLU A N 1
ATOM 1141 C CA . GLU A 1 140 ? 21.033 9.766 -6.827 1.00 95.81 140 GLU A CA 1
ATOM 1142 C C . GLU A 1 140 ? 19.874 10.430 -6.071 1.00 95.81 140 GLU A C 1
ATOM 1144 O O . GLU A 1 140 ? 20.089 11.201 -5.135 1.00 95.81 140 GLU A O 1
ATOM 1149 N N . ILE A 1 141 ? 18.623 10.119 -6.438 1.00 96.00 141 ILE A N 1
ATOM 1150 C CA . ILE A 1 141 ? 17.462 10.789 -5.832 1.00 96.00 141 ILE A CA 1
ATOM 1151 C C . ILE A 1 141 ? 17.283 10.413 -4.362 1.00 96.00 141 ILE A C 1
ATOM 1153 O O . ILE A 1 141 ? 16.826 11.241 -3.582 1.00 96.00 141 ILE A O 1
ATOM 1157 N N . ILE A 1 142 ? 17.643 9.187 -3.974 1.00 94.56 142 ILE A N 1
ATOM 1158 C CA . ILE A 1 142 ? 17.531 8.716 -2.591 1.00 94.56 142 ILE A CA 1
ATOM 1159 C C . ILE A 1 142 ? 18.636 9.297 -1.714 1.00 94.56 142 ILE A C 1
ATOM 1161 O O . ILE A 1 142 ? 18.412 9.523 -0.524 1.00 94.56 142 ILE A O 1
ATOM 1165 N N . GLN A 1 143 ? 19.823 9.507 -2.276 1.00 93.88 143 GLN A N 1
ATOM 1166 C CA . GLN A 1 143 ? 20.917 10.166 -1.580 1.00 93.88 143 GLN A CA 1
ATOM 1167 C C . GLN A 1 143 ? 20.606 11.648 -1.340 1.00 93.88 143 GLN A C 1
ATOM 1169 O O . 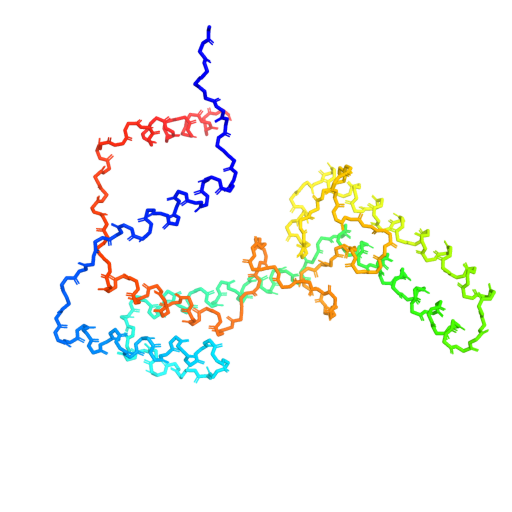GLN A 1 143 ? 20.933 12.161 -0.273 1.00 93.88 143 GLN A O 1
ATOM 1174 N N . ILE A 1 144 ? 19.950 12.310 -2.301 1.00 95.31 144 ILE A N 1
ATOM 1175 C CA . ILE A 1 144 ? 19.490 13.701 -2.170 1.00 95.31 144 ILE A CA 1
ATOM 1176 C C . ILE A 1 144 ? 18.331 13.804 -1.173 1.00 95.31 144 ILE A C 1
ATOM 1178 O O . ILE A 1 144 ? 18.375 14.622 -0.259 1.00 95.31 144 ILE A O 1
ATOM 1182 N N . ASP A 1 145 ? 17.295 12.982 -1.348 1.00 93.81 145 ASP A N 1
ATOM 1183 C CA . ASP A 1 145 ? 16.104 12.976 -0.502 1.00 93.81 145 ASP A CA 1
ATOM 1184 C C . ASP A 1 145 ? 15.727 11.539 -0.097 1.00 93.81 145 ASP A C 1
ATOM 1186 O O . ASP A 1 145 ? 15.017 10.824 -0.820 1.00 93.81 145 ASP A O 1
ATOM 1190 N N . PRO A 1 146 ? 16.146 11.106 1.106 1.00 91.38 146 PRO A N 1
ATOM 1191 C CA . PRO A 1 146 ? 15.807 9.788 1.626 1.00 91.38 146 PRO A CA 1
ATOM 1192 C C . PRO A 1 146 ? 14.303 9.553 1.815 1.00 91.38 146 PRO A C 1
ATOM 1194 O O . PRO A 1 146 ? 13.886 8.391 1.874 1.00 91.38 146 PRO A O 1
ATOM 1197 N N . SER A 1 147 ? 13.480 10.607 1.904 1.00 89.31 147 SER A N 1
ATOM 1198 C CA . SER A 1 147 ? 12.024 10.481 2.054 1.00 89.31 147 SER A CA 1
ATOM 1199 C C . SER A 1 147 ? 11.372 9.860 0.813 1.00 89.31 147 SER A C 1
ATOM 1201 O O . SER A 1 147 ? 10.370 9.144 0.923 1.00 89.31 147 SER A O 1
ATOM 1203 N N . LEU A 1 148 ? 12.006 10.004 -0.360 1.00 90.75 148 LEU A N 1
ATOM 1204 C CA . LEU A 1 148 ? 11.531 9.431 -1.620 1.00 90.75 148 LEU A CA 1
ATOM 1205 C C . LEU A 1 148 ? 11.457 7.902 -1.600 1.00 90.75 148 LEU A C 1
ATOM 1207 O O . LEU A 1 148 ? 10.700 7.323 -2.380 1.00 90.75 148 LEU A O 1
ATOM 1211 N N . LYS A 1 149 ? 12.150 7.233 -0.668 1.00 90.19 149 LYS A N 1
ATOM 1212 C CA . LYS A 1 149 ? 12.016 5.783 -0.443 1.00 90.19 149 LYS A CA 1
ATOM 1213 C C . LYS A 1 149 ? 10.560 5.357 -0.225 1.00 90.19 149 LYS A C 1
ATOM 1215 O O . LYS A 1 149 ? 10.191 4.260 -0.638 1.00 90.19 149 LYS A O 1
ATOM 1220 N N . ALA A 1 150 ? 9.726 6.214 0.372 1.00 86.19 150 ALA A N 1
ATOM 1221 C CA . ALA A 1 150 ? 8.317 5.920 0.630 1.00 86.19 150 ALA A CA 1
ATOM 1222 C C . ALA A 1 150 ? 7.486 5.713 -0.650 1.00 86.19 150 ALA A C 1
ATOM 1224 O O . ALA A 1 150 ? 6.454 5.047 -0.592 1.00 86.19 150 ALA A O 1
ATOM 1225 N N . TRP A 1 151 ? 7.935 6.234 -1.799 1.00 88.81 151 TRP A N 1
ATOM 1226 C CA . TRP A 1 151 ? 7.247 6.114 -3.091 1.00 88.81 151 TRP A CA 1
ATOM 1227 C C . TRP A 1 151 ? 7.371 4.741 -3.746 1.00 88.81 151 TRP A C 1
ATOM 1229 O O . TRP A 1 151 ? 6.653 4.472 -4.714 1.00 88.81 151 TRP A O 1
ATOM 1239 N N . PHE A 1 152 ? 8.245 3.874 -3.235 1.00 89.19 152 PHE A N 1
ATOM 1240 C CA . PHE A 1 152 ? 8.559 2.588 -3.841 1.00 89.19 152 PHE A CA 1
ATOM 1241 C C . PHE A 1 152 ? 7.931 1.409 -3.099 1.00 89.19 152 PHE A C 1
ATOM 1243 O O . PHE A 1 152 ? 7.728 1.421 -1.887 1.00 89.19 152 PHE A O 1
ATOM 1250 N N . ASP A 1 153 ? 7.620 0.369 -3.864 1.00 86.56 153 ASP A N 1
ATOM 1251 C CA . ASP A 1 153 ? 6.888 -0.821 -3.437 1.00 86.56 153 ASP A CA 1
ATOM 1252 C C . ASP A 1 153 ? 7.721 -1.852 -2.649 1.00 86.56 153 ASP A C 1
ATOM 1254 O O . ASP A 1 153 ? 7.197 -2.874 -2.196 1.00 86.56 153 ASP A O 1
ATOM 1258 N N . ARG A 1 154 ? 9.018 -1.614 -2.471 1.00 84.50 154 ARG A N 1
ATOM 1259 C CA . ARG A 1 154 ? 9.944 -2.524 -1.791 1.00 84.50 154 ARG A CA 1
ATOM 1260 C C . ARG A 1 154 ? 11.041 -1.739 -1.077 1.00 84.50 154 ARG A C 1
ATOM 1262 O O . ARG A 1 154 ? 11.334 -0.609 -1.474 1.00 84.50 154 ARG A O 1
ATOM 1269 N N . PRO A 1 155 ? 11.647 -2.303 -0.019 1.00 83.69 155 PRO A N 1
ATOM 1270 C CA . PRO A 1 155 ? 12.749 -1.647 0.666 1.00 83.69 155 PRO A CA 1
ATOM 1271 C C . PRO A 1 155 ? 13.936 -1.468 -0.282 1.00 83.69 155 PRO A C 1
ATOM 1273 O O . PRO A 1 155 ? 14.355 -2.405 -0.956 1.00 83.69 155 PRO A O 1
ATOM 1276 N N . ILE A 1 156 ? 14.494 -0.261 -0.297 1.00 87.25 156 ILE A N 1
ATOM 1277 C CA . ILE A 1 156 ? 15.644 0.077 -1.134 1.00 87.25 156 ILE A CA 1
ATOM 1278 C C . ILE A 1 156 ? 16.889 0.097 -0.258 1.00 87.25 156 ILE A C 1
ATOM 1280 O O . ILE A 1 156 ? 16.991 0.882 0.691 1.00 87.25 156 ILE A O 1
ATOM 1284 N N . SER A 1 157 ? 17.839 -0.771 -0.587 1.00 85.44 157 SER A N 1
ATOM 1285 C CA . SER A 1 157 ? 19.183 -0.767 -0.019 1.00 85.44 157 SER A CA 1
ATOM 1286 C C . SER A 1 157 ? 20.184 -1.027 -1.135 1.00 85.44 157 SER A C 1
ATOM 1288 O O . SER A 1 157 ? 19.906 -1.850 -1.990 1.00 85.44 157 SER A O 1
ATOM 1290 N N . PHE A 1 158 ? 21.325 -0.344 -1.121 1.00 82.44 158 PHE A N 1
ATOM 1291 C CA . PHE A 1 158 ? 22.384 -0.493 -2.133 1.00 82.44 158 PHE A CA 1
ATOM 1292 C C . PHE A 1 158 ? 23.585 -1.303 -1.609 1.00 82.44 158 PHE A C 1
ATOM 1294 O O . PHE A 1 158 ? 24.642 -1.360 -2.222 1.00 82.44 158 PHE A O 1
ATOM 1301 N N . GLY A 1 159 ? 23.449 -1.936 -0.437 1.00 79.50 159 GLY A N 1
ATOM 1302 C CA . GLY A 1 159 ? 24.514 -2.752 0.149 1.00 79.50 159 GLY A CA 1
ATOM 1303 C C . GLY A 1 159 ? 24.676 -4.113 -0.537 1.00 79.50 159 GLY A C 1
ATOM 1304 O O . GLY A 1 159 ? 23.789 -4.581 -1.247 1.00 79.50 159 GLY A O 1
ATOM 1305 N N . HIS A 1 160 ? 25.768 -4.817 -0.222 1.00 64.94 160 HIS A N 1
ATOM 1306 C CA . HIS A 1 160 ? 26.134 -6.131 -0.788 1.00 64.94 160 HIS A CA 1
ATOM 1307 C C . HIS A 1 160 ? 25.166 -7.299 -0.481 1.00 64.94 160 HIS A C 1
ATOM 1309 O O . HIS A 1 160 ? 25.436 -8.436 -0.853 1.00 64.94 160 HIS A O 1
ATOM 1315 N N . LYS A 1 161 ? 24.061 -7.046 0.231 1.00 69.38 161 LYS A N 1
ATOM 1316 C CA . LYS A 1 161 ? 22.984 -8.013 0.526 1.00 69.38 161 LYS A CA 1
ATOM 1317 C C . LYS A 1 161 ? 21.610 -7.482 0.114 1.00 69.38 161 LYS A C 1
ATOM 1319 O O . LYS A 1 161 ? 20.605 -7.843 0.719 1.00 69.38 161 LYS A O 1
ATOM 1324 N N . SER A 1 162 ? 21.587 -6.534 -0.812 1.00 74.81 162 SER A N 1
ATOM 1325 C CA . SER A 1 162 ? 20.344 -5.980 -1.315 1.00 74.81 162 SER A CA 1
ATOM 1326 C C . SER A 1 162 ? 19.689 -6.932 -2.306 1.00 74.81 162 SER A C 1
ATOM 1328 O O . SER A 1 162 ? 20.369 -7.608 -3.071 1.00 74.81 162 SER A O 1
ATOM 1330 N N . ASP A 1 163 ? 18.360 -6.935 -2.308 1.00 75.25 163 ASP A N 1
ATOM 1331 C CA . ASP A 1 163 ? 17.554 -7.616 -3.324 1.00 75.25 163 ASP A CA 1
ATOM 1332 C C . ASP A 1 163 ? 17.419 -6.759 -4.602 1.00 75.25 163 ASP A C 1
ATOM 1334 O O . ASP A 1 163 ? 16.518 -6.983 -5.402 1.00 75.25 163 ASP A O 1
ATOM 1338 N N . LEU A 1 164 ? 18.253 -5.722 -4.777 1.00 82.44 164 LEU A N 1
ATOM 1339 C CA . LEU A 1 164 ? 18.270 -4.904 -5.989 1.00 82.44 164 LEU A CA 1
ATOM 1340 C C . LEU A 1 164 ? 19.165 -5.568 -7.035 1.00 82.44 164 LEU A C 1
ATOM 1342 O O . LEU A 1 164 ? 20.312 -5.911 -6.758 1.00 82.44 164 LEU A O 1
ATOM 1346 N N . GLY A 1 165 ? 18.648 -5.699 -8.252 1.00 83.88 165 GLY A N 1
ATOM 1347 C CA . GLY A 1 165 ? 19.359 -6.264 -9.392 1.00 83.88 165 GLY A CA 1
ATOM 1348 C C . GLY A 1 165 ? 19.063 -5.492 -10.671 1.00 83.88 165 GLY A C 1
ATOM 1349 O O . GLY A 1 165 ? 18.137 -4.679 -10.720 1.00 83.88 165 GLY A O 1
ATOM 1350 N N . LEU A 1 166 ? 19.857 -5.753 -11.712 1.00 85.75 166 LEU A N 1
ATOM 1351 C CA . LEU A 1 166 ? 19.679 -5.205 -13.067 1.00 85.75 166 LEU A CA 1
ATOM 1352 C C . LEU A 1 166 ? 18.568 -5.907 -13.855 1.00 85.75 166 LEU A C 1
ATOM 1354 O O . LEU A 1 166 ? 18.497 -5.823 -15.077 1.00 85.75 166 LEU A O 1
ATOM 1358 N N . ASP A 1 167 ? 17.708 -6.635 -13.163 1.00 82.94 167 ASP A N 1
ATOM 1359 C CA . ASP A 1 167 ? 16.654 -7.419 -13.754 1.00 82.94 167 ASP A CA 1
ATOM 1360 C C . ASP A 1 167 ? 15.295 -6.750 -13.591 1.00 82.94 167 ASP A C 1
ATOM 1362 O O . ASP A 1 167 ? 15.016 -5.913 -12.727 1.00 82.94 167 ASP A O 1
ATOM 1366 N N . PHE A 1 168 ? 14.409 -7.182 -14.469 1.00 84.44 168 PHE A N 1
ATOM 1367 C CA . PHE A 1 168 ? 13.057 -6.694 -14.525 1.00 84.44 168 PHE A CA 1
ATOM 1368 C C . PHE A 1 168 ? 12.292 -6.884 -13.207 1.00 84.44 168 PHE A C 1
ATOM 1370 O O . PHE A 1 168 ? 11.520 -5.992 -12.839 1.00 84.44 168 PHE A O 1
ATOM 1377 N N . ASP A 1 169 ? 12.513 -7.991 -12.498 1.00 85.25 169 ASP A N 1
ATOM 1378 C CA . ASP A 1 169 ? 11.737 -8.356 -11.317 1.00 85.25 169 ASP A CA 1
ATOM 1379 C C . ASP A 1 169 ? 12.240 -7.668 -10.048 1.00 85.25 169 ASP A C 1
ATOM 1381 O O . ASP A 1 169 ? 11.412 -7.259 -9.232 1.00 85.25 169 ASP A O 1
ATOM 1385 N N . SER A 1 170 ? 13.549 -7.469 -9.890 1.00 87.75 170 SER A N 1
ATOM 1386 C CA . SER A 1 170 ? 14.150 -6.885 -8.682 1.00 87.75 170 SER A CA 1
ATOM 1387 C C . SER A 1 170 ? 13.992 -5.370 -8.575 1.00 87.75 170 SER A C 1
ATOM 1389 O O . SER A 1 170 ? 13.848 -4.843 -7.467 1.00 87.75 170 SER A O 1
ATOM 1391 N N . VAL A 1 171 ? 13.965 -4.649 -9.700 1.00 90.50 171 VAL A N 1
ATOM 1392 C CA . VAL A 1 171 ? 13.906 -3.177 -9.701 1.00 90.50 171 VAL A CA 1
ATOM 1393 C C . VAL A 1 171 ? 12.600 -2.665 -9.062 1.00 90.50 171 VAL A C 1
ATOM 1395 O O . VAL A 1 171 ? 11.515 -3.132 -9.427 1.00 90.50 171 VAL A O 1
ATOM 1398 N N . PRO A 1 172 ? 12.652 -1.679 -8.144 1.00 91.56 172 PRO A N 1
ATOM 1399 C CA . PRO A 1 172 ? 11.466 -1.149 -7.480 1.00 91.56 172 PRO A CA 1
ATOM 1400 C C . PRO A 1 172 ? 10.412 -0.592 -8.436 1.00 91.56 172 PRO A C 1
ATOM 1402 O O . PRO A 1 172 ? 10.700 -0.139 -9.541 1.00 91.56 172 PRO A O 1
ATOM 1405 N N . ARG A 1 173 ? 9.145 -0.632 -8.025 1.00 90.75 173 ARG A N 1
ATOM 1406 C CA . ARG A 1 173 ? 8.049 0.042 -8.727 1.00 90.75 173 ARG A CA 1
ATOM 1407 C C . ARG A 1 173 ? 7.502 1.151 -7.852 1.00 90.75 173 ARG A C 1
ATOM 1409 O O . ARG A 1 173 ? 7.444 1.036 -6.633 1.00 90.75 173 ARG A O 1
ATOM 1416 N N . VAL A 1 174 ? 7.074 2.230 -8.492 1.00 90.06 174 VAL A N 1
ATOM 1417 C CA . VAL A 1 174 ? 6.368 3.307 -7.800 1.00 90.06 174 VAL A CA 1
ATOM 1418 C C . VAL A 1 174 ? 4.990 2.792 -7.376 1.00 90.06 174 VAL A C 1
ATOM 1420 O O . VAL A 1 174 ? 4.283 2.211 -8.196 1.00 90.06 174 VAL A O 1
ATOM 1423 N N . ILE A 1 175 ? 4.584 3.023 -6.127 1.00 85.56 175 ILE A N 1
ATOM 1424 C CA . ILE A 1 175 ? 3.351 2.457 -5.540 1.00 85.56 175 ILE A CA 1
ATOM 1425 C C . ILE A 1 175 ? 2.090 2.885 -6.307 1.00 85.56 175 ILE A C 1
ATOM 1427 O O . ILE A 1 175 ? 1.158 2.104 -6.481 1.00 85.56 175 ILE A O 1
ATOM 1431 N N . VAL A 1 176 ? 2.063 4.121 -6.811 1.00 82.69 176 VAL A N 1
ATOM 1432 C CA . VAL A 1 176 ? 0.968 4.650 -7.648 1.00 82.69 176 VAL A CA 1
ATOM 1433 C C . VAL A 1 176 ? 1.030 4.199 -9.113 1.00 82.69 176 VAL A C 1
ATOM 1435 O O . VAL A 1 176 ? 0.209 4.618 -9.932 1.00 82.69 176 VAL A O 1
ATOM 1438 N N . SER A 1 177 ? 2.017 3.386 -9.493 1.00 82.38 177 SER A N 1
ATOM 1439 C CA . SER A 1 177 ? 2.120 2.847 -10.847 1.00 82.38 177 SER A CA 1
ATOM 1440 C C . SER A 1 177 ? 1.040 1.796 -11.110 1.00 82.38 177 SER A C 1
ATOM 1442 O O . SER A 1 177 ? 0.618 1.065 -10.220 1.00 82.38 177 SER A O 1
ATOM 1444 N N . ARG A 1 178 ? 0.624 1.666 -12.375 1.00 77.69 178 ARG A N 1
ATOM 1445 C CA . ARG A 1 178 ? -0.293 0.603 -12.832 1.00 77.69 178 ARG A CA 1
ATOM 1446 C C . ARG A 1 178 ? 0.430 -0.695 -13.215 1.00 77.69 178 ARG A C 1
ATOM 1448 O O . ARG A 1 178 ? -0.185 -1.583 -13.794 1.00 77.69 178 ARG A O 1
ATOM 1455 N N . SER A 1 179 ? 1.735 -0.786 -12.961 1.00 81.06 179 SER A N 1
ATOM 1456 C CA . SER A 1 179 ? 2.547 -1.962 -13.280 1.00 81.06 179 SER A CA 1
ATOM 1457 C C . SER A 1 179 ? 2.058 -3.204 -12.528 1.00 81.06 179 SER A C 1
ATOM 1459 O O . SER A 1 179 ? 1.956 -3.185 -11.306 1.00 81.06 179 SER A O 1
ATOM 1461 N N . HIS A 1 180 ? 1.862 -4.315 -13.244 1.00 79.81 180 HIS A N 1
ATOM 1462 C CA . HIS A 1 180 ? 1.535 -5.617 -12.642 1.00 79.81 180 HIS A CA 1
ATOM 1463 C C . HIS A 1 180 ? 2.668 -6.202 -11.789 1.00 79.81 180 HIS A C 1
ATOM 1465 O O . HIS A 1 180 ? 2.420 -7.038 -10.931 1.00 79.81 180 HIS A O 1
ATOM 1471 N N . PHE A 1 181 ? 3.895 -5.726 -11.996 1.00 81.25 181 PHE A N 1
ATOM 1472 C CA . PHE A 1 181 ? 5.091 -6.125 -11.245 1.00 81.25 181 PHE A CA 1
ATOM 1473 C C . PHE A 1 181 ? 5.272 -5.333 -9.945 1.00 81.25 181 PHE A C 1
ATOM 1475 O O . PHE A 1 181 ? 6.320 -5.414 -9.310 1.00 81.25 181 PHE A O 1
ATOM 1482 N N . GLY A 1 182 ? 4.282 -4.505 -9.591 1.00 78.44 182 GLY A N 1
ATOM 1483 C CA . GLY A 1 182 ? 4.244 -3.835 -8.301 1.00 78.44 182 GLY A CA 1
ATOM 1484 C C . GLY A 1 182 ? 3.994 -4.846 -7.186 1.00 78.44 182 GLY A C 1
ATOM 1485 O O . GLY A 1 182 ? 3.049 -5.633 -7.247 1.00 78.44 182 GLY A O 1
ATOM 1486 N N . GLN A 1 183 ? 4.826 -4.816 -6.155 1.00 77.56 183 GLN A N 1
ATOM 1487 C CA . GLN A 1 183 ? 4.601 -5.573 -4.936 1.00 77.56 183 GLN A CA 1
ATOM 1488 C C . GLN A 1 183 ? 3.562 -4.844 -4.075 1.00 77.56 183 GLN A C 1
ATOM 1490 O O . GLN A 1 183 ? 3.615 -3.635 -3.872 1.00 77.56 183 GLN A O 1
ATOM 1495 N N . SER A 1 184 ? 2.581 -5.579 -3.552 1.00 62.66 184 SER A N 1
ATOM 1496 C CA . SER A 1 184 ? 1.609 -5.029 -2.604 1.00 62.66 184 SER A CA 1
ATOM 1497 C C . SER A 1 184 ? 2.290 -4.799 -1.250 1.00 62.66 184 SER A C 1
ATOM 1499 O O . SER A 1 184 ? 2.209 -5.641 -0.350 1.00 62.66 184 SER A O 1
ATOM 1501 N N . THR A 1 185 ? 2.954 -3.662 -1.063 1.00 55.59 185 THR A N 1
ATOM 1502 C CA . THR A 1 185 ? 3.570 -3.317 0.221 1.00 55.59 185 THR A CA 1
ATOM 1503 C C . THR A 1 185 ? 2.498 -2.843 1.191 1.00 55.59 185 THR A C 1
ATOM 1505 O O . THR A 1 185 ? 2.157 -1.668 1.238 1.00 55.59 185 THR A O 1
ATOM 1508 N N . LYS A 1 186 ? 2.018 -3.748 2.053 1.00 53.31 186 LYS A N 1
ATOM 1509 C CA . LYS A 1 186 ? 1.159 -3.400 3.205 1.00 53.31 186 LYS A CA 1
ATOM 1510 C C . LYS A 1 186 ? 1.881 -2.563 4.279 1.00 53.31 186 LYS A C 1
ATOM 1512 O O . LYS A 1 186 ? 1.286 -2.230 5.295 1.00 53.31 186 LYS A O 1
ATOM 1517 N N . SER A 1 187 ? 3.179 -2.306 4.095 1.00 52.84 187 SER A N 1
ATOM 1518 C CA . SER A 1 187 ? 4.078 -1.706 5.088 1.00 52.84 187 SER A CA 1
ATOM 1519 C C . SER A 1 187 ? 4.706 -0.383 4.632 1.00 52.84 187 SER A C 1
ATOM 1521 O O . SER A 1 187 ? 5.511 0.167 5.380 1.00 52.84 187 SER A O 1
ATOM 1523 N N . SER A 1 188 ? 4.395 0.116 3.428 1.00 59.06 188 SER A N 1
ATOM 1524 C CA . SER A 1 188 ? 4.847 1.457 3.028 1.00 59.06 188 SER A CA 1
ATOM 1525 C C . SER A 1 188 ? 3.954 2.529 3.658 1.00 59.06 188 SER A C 1
ATOM 1527 O O . SER A 1 188 ? 2.767 2.297 3.876 1.00 59.06 188 SER A O 1
ATOM 1529 N N . VAL A 1 189 ? 4.505 3.717 3.917 1.00 59.25 189 VAL A N 1
ATOM 1530 C CA . VAL A 1 189 ? 3.743 4.900 4.362 1.00 59.25 189 VAL A CA 1
ATOM 1531 C C . VAL A 1 189 ? 2.642 5.248 3.353 1.00 59.25 189 VAL A C 1
ATOM 1533 O O . VAL A 1 189 ? 1.546 5.640 3.737 1.00 59.25 189 VAL A O 1
ATOM 1536 N N . LEU A 1 190 ? 2.893 5.000 2.065 1.00 65.25 190 LEU A N 1
ATOM 1537 C CA . LEU A 1 190 ? 1.915 5.162 0.987 1.00 65.25 190 LEU A CA 1
ATOM 1538 C C . LEU A 1 190 ? 1.107 3.878 0.712 1.00 65.25 190 LEU A C 1
ATOM 1540 O O . LEU A 1 190 ? 0.554 3.715 -0.374 1.00 65.25 190 LEU A O 1
ATOM 1544 N N . SER A 1 191 ? 1.046 2.937 1.664 1.00 69.94 191 SER A N 1
ATOM 1545 C CA . SER A 1 191 ? 0.303 1.682 1.511 1.00 69.94 191 SER A CA 1
ATOM 1546 C C . SER A 1 191 ? -1.187 1.955 1.330 1.00 69.94 191 SER A C 1
ATOM 1548 O O . SER A 1 191 ? -1.949 2.147 2.280 1.00 69.94 191 SER A O 1
ATOM 1550 N N . PHE A 1 192 ? -1.612 1.886 0.079 1.00 77.81 192 PHE A N 1
ATOM 1551 C CA . PHE A 1 192 ? -2.999 1.979 -0.316 1.00 77.81 192 PHE A CA 1
ATOM 1552 C C . PHE A 1 192 ? -3.799 0.773 0.160 1.00 77.81 192 PHE A C 1
ATOM 1554 O O . PHE A 1 192 ? -3.673 -0.328 -0.371 1.00 77.81 192 PHE A O 1
ATOM 1561 N N . GLN A 1 193 ? -4.698 1.002 1.106 1.00 84.81 193 GLN A N 1
ATOM 1562 C CA . GLN A 1 193 ? -5.644 -0.008 1.551 1.00 84.81 193 GLN A CA 1
ATOM 1563 C C . GLN A 1 193 ? -6.859 -0.031 0.623 1.00 84.81 193 GLN A C 1
ATOM 1565 O O . GLN A 1 193 ? -7.353 1.008 0.158 1.00 84.81 193 GLN A O 1
ATOM 1570 N N . SER A 1 194 ? -7.356 -1.229 0.319 1.00 88.94 194 SER A N 1
ATOM 1571 C CA . SER A 1 194 ? -8.651 -1.354 -0.338 1.00 88.94 194 SER A CA 1
ATOM 1572 C C . SER A 1 194 ? -9.771 -1.013 0.648 1.00 88.94 194 SER A C 1
ATOM 1574 O O . SER A 1 194 ? -9.607 -1.072 1.867 1.00 88.94 194 SER A O 1
ATOM 1576 N N . LYS A 1 195 ? -10.967 -0.717 0.130 1.00 91.19 195 LYS A N 1
ATOM 1577 C CA . LYS A 1 195 ? -12.152 -0.518 0.980 1.00 91.19 195 LYS A CA 1
ATOM 1578 C C . LYS A 1 195 ? -12.446 -1.746 1.846 1.00 91.19 195 LYS A C 1
ATOM 1580 O O . LYS A 1 195 ? -13.005 -1.625 2.932 1.00 91.19 195 LYS A O 1
ATOM 1585 N N . GLN A 1 196 ? -12.099 -2.929 1.349 1.00 91.88 196 GLN A N 1
ATOM 1586 C CA . GLN A 1 196 ? -12.253 -4.187 2.061 1.00 91.88 196 GLN A CA 1
ATOM 1587 C C . GLN A 1 196 ? -11.235 -4.334 3.191 1.00 91.88 196 GLN A C 1
ATOM 1589 O O . GLN A 1 196 ? -11.624 -4.772 4.268 1.00 91.88 196 GLN A O 1
ATOM 1594 N N . ASP A 1 197 ? -9.985 -3.915 2.980 1.00 91.12 197 ASP A N 1
ATOM 1595 C CA . ASP A 1 197 ? -8.955 -3.918 4.025 1.00 91.12 197 ASP A CA 1
ATOM 1596 C C . ASP A 1 197 ? -9.321 -2.964 5.161 1.00 91.12 197 ASP A C 1
ATOM 1598 O O . ASP A 1 197 ? -9.242 -3.351 6.322 1.00 91.12 197 ASP A O 1
ATOM 1602 N N . VAL A 1 198 ? -9.812 -1.760 4.838 1.00 93.12 198 VAL A N 1
ATOM 1603 C CA . VAL A 1 198 ? -10.281 -0.798 5.851 1.00 93.12 198 VAL A CA 1
ATOM 1604 C C . VAL A 1 198 ? -11.427 -1.395 6.671 1.00 93.12 198 VAL A C 1
ATOM 1606 O O . VAL A 1 198 ? -11.397 -1.366 7.898 1.00 93.12 198 VAL A O 1
ATOM 1609 N N . LYS A 1 199 ? -12.411 -2.022 6.009 1.00 95.00 199 LYS A N 1
ATOM 1610 C CA . LYS A 1 199 ? -13.494 -2.741 6.701 1.00 95.00 199 LYS A CA 1
ATOM 1611 C C . LYS A 1 199 ? -12.960 -3.869 7.580 1.00 95.00 199 LYS A C 1
ATOM 1613 O O . LYS A 1 199 ? -13.416 -4.021 8.708 1.00 95.00 199 LYS A O 1
ATOM 1618 N N . LEU A 1 200 ? -12.029 -4.668 7.064 1.00 95.00 200 LEU A N 1
ATOM 1619 C CA . LEU A 1 200 ? -11.446 -5.794 7.787 1.00 95.00 200 LEU A CA 1
ATOM 1620 C C . LEU A 1 200 ? -10.730 -5.309 9.045 1.00 95.00 200 LEU A C 1
ATOM 1622 O O . LEU A 1 200 ? -11.012 -5.821 10.123 1.00 95.00 200 LEU A O 1
ATOM 1626 N N . GLN A 1 201 ? -9.889 -4.284 8.918 1.00 93.12 201 GLN A N 1
ATOM 1627 C CA . GLN A 1 201 ? -9.157 -3.691 10.030 1.00 93.12 201 GLN A CA 1
ATOM 1628 C C . GLN A 1 201 ? -10.105 -3.132 11.097 1.00 93.12 201 GLN A C 1
ATOM 1630 O O . GLN A 1 201 ? -9.898 -3.390 12.279 1.00 93.12 201 GLN A O 1
ATOM 1635 N N . SER A 1 202 ? -11.172 -2.429 10.704 1.00 94.56 202 SER A N 1
ATOM 1636 C CA . SER A 1 202 ? -12.166 -1.912 11.655 1.00 94.56 202 SER A CA 1
ATOM 1637 C C . SER A 1 202 ? -12.917 -3.024 12.391 1.00 94.56 202 SER A C 1
ATOM 1639 O O . SER A 1 202 ? -13.114 -2.931 13.599 1.00 94.56 202 SER A O 1
ATOM 1641 N N . VAL A 1 203 ? -13.307 -4.102 11.700 1.00 95.69 203 VAL A N 1
ATOM 1642 C CA . VAL A 1 203 ? -14.000 -5.239 12.334 1.00 95.69 203 VAL A CA 1
ATOM 1643 C C . VAL A 1 203 ? -13.051 -6.036 13.239 1.00 95.69 203 VAL A C 1
ATOM 1645 O O . VAL A 1 203 ? -13.454 -6.454 14.323 1.00 95.69 203 VAL A O 1
ATOM 1648 N N . GLU A 1 204 ? -11.792 -6.230 12.838 1.00 94.75 204 GLU A N 1
ATOM 1649 C CA . GLU A 1 204 ? -10.765 -6.866 13.674 1.00 94.75 204 GLU A CA 1
ATOM 1650 C C . GLU A 1 204 ? -10.445 -6.026 14.918 1.00 94.75 204 GLU A C 1
ATOM 1652 O O . GLU A 1 204 ? -10.322 -6.580 16.010 1.00 94.75 204 GLU A O 1
ATOM 1657 N N . ALA A 1 205 ? -10.365 -4.700 14.781 1.00 92.44 205 ALA A N 1
ATOM 1658 C CA . ALA A 1 205 ? -10.178 -3.785 15.903 1.00 92.44 205 ALA A CA 1
ATOM 1659 C C . ALA A 1 205 ? -11.355 -3.852 16.886 1.00 92.44 205 ALA A C 1
ATOM 1661 O O . ALA A 1 205 ? -11.129 -4.054 18.077 1.00 92.44 205 ALA A O 1
ATOM 1662 N N . ALA A 1 206 ? -12.593 -3.792 16.386 1.00 94.19 206 ALA A N 1
ATOM 1663 C CA . ALA A 1 206 ? -13.795 -3.895 17.211 1.00 94.19 206 ALA A CA 1
ATOM 1664 C C . ALA A 1 206 ? -13.889 -5.242 17.945 1.00 94.19 206 ALA A C 1
ATOM 1666 O O . ALA A 1 206 ? -14.240 -5.295 19.122 1.00 94.19 206 ALA A O 1
ATOM 1667 N N . LEU A 1 207 ? -13.534 -6.345 17.273 1.00 93.94 207 LEU A N 1
ATOM 1668 C CA . LEU A 1 207 ? -13.487 -7.660 17.910 1.00 93.94 207 LEU A CA 1
ATOM 1669 C C . LEU A 1 207 ? -12.409 -7.711 19.002 1.00 93.94 207 LEU A C 1
ATOM 1671 O O . LEU A 1 207 ? -12.656 -8.262 20.071 1.00 93.94 207 LEU A O 1
ATOM 1675 N N . ASN A 1 208 ? -11.229 -7.143 18.749 1.00 91.38 208 ASN A N 1
ATOM 1676 C CA . ASN A 1 208 ? -10.148 -7.107 19.731 1.00 91.38 208 ASN A CA 1
ATOM 1677 C C . ASN A 1 208 ? -10.518 -6.278 20.966 1.00 91.38 208 ASN A C 1
ATOM 1679 O O . ASN A 1 208 ? -10.273 -6.731 22.079 1.00 91.38 208 ASN A O 1
ATOM 1683 N N . GLU A 1 209 ? -11.120 -5.105 20.782 1.00 90.12 209 GLU A N 1
ATOM 1684 C CA . GLU A 1 209 ? -11.596 -4.246 21.875 1.00 90.12 209 GLU A CA 1
ATOM 1685 C C . GLU A 1 209 ? -12.644 -4.957 22.742 1.00 90.12 209 GLU A C 1
ATOM 1687 O O . GLU A 1 209 ? -12.649 -4.842 23.963 1.00 90.12 209 GLU A O 1
ATOM 1692 N N . LEU A 1 210 ? -13.509 -5.752 22.113 1.00 90.19 210 LEU A N 1
ATOM 1693 C CA . LEU A 1 210 ? -14.558 -6.487 22.806 1.00 90.19 210 LEU A CA 1
ATOM 1694 C C . LEU A 1 210 ? -14.024 -7.716 23.571 1.00 90.19 210 LEU A C 1
ATOM 1696 O O . LEU A 1 210 ? -14.538 -8.038 24.647 1.00 90.19 210 LEU A O 1
ATOM 1700 N N . LEU A 1 211 ? -13.013 -8.405 23.023 1.00 88.69 211 LEU A N 1
ATOM 1701 C CA . LEU A 1 211 ? -12.439 -9.633 23.593 1.00 88.69 211 LEU A CA 1
ATOM 1702 C C . LEU A 1 211 ? -11.390 -9.387 24.680 1.00 88.69 211 LEU A C 1
ATOM 1704 O O . LEU A 1 211 ? -11.276 -10.204 25.596 1.00 88.69 211 LEU A O 1
ATOM 1708 N N . TYR A 1 212 ? -10.599 -8.324 24.565 1.00 86.31 212 TYR A N 1
ATOM 1709 C CA . TYR A 1 212 ? -9.445 -8.094 25.429 1.00 86.31 212 TYR A CA 1
ATOM 1710 C C . TYR A 1 212 ? -9.660 -6.883 26.320 1.00 86.31 212 TYR A C 1
ATOM 1712 O O . TYR A 1 212 ? -10.136 -5.844 25.875 1.00 86.31 212 TYR A O 1
ATOM 1720 N N . GLU A 1 213 ? -9.240 -6.999 27.576 1.00 75.06 213 GLU A N 1
ATOM 1721 C CA . GLU A 1 213 ? -9.138 -5.833 28.446 1.00 75.06 213 GLU A CA 1
ATOM 1722 C C . GLU A 1 213 ? -8.088 -4.878 27.869 1.00 75.06 213 GLU A C 1
ATOM 1724 O O . GLU A 1 213 ? -6.952 -5.273 27.579 1.00 75.06 213 GLU A O 1
ATOM 1729 N N . THR A 1 214 ? -8.455 -3.608 27.695 1.00 67.12 214 THR A N 1
ATOM 1730 C CA . THR A 1 214 ? -7.452 -2.562 27.530 1.00 67.12 214 THR A CA 1
ATOM 1731 C C . THR A 1 214 ? -6.694 -2.487 28.849 1.00 67.12 214 THR A C 1
ATOM 1733 O O . THR A 1 214 ? -7.337 -2.228 29.869 1.00 67.12 214 THR A O 1
ATOM 1736 N N . PRO A 1 215 ? -5.373 -2.744 28.883 1.00 58.69 215 PRO A N 1
ATOM 1737 C CA . PRO A 1 215 ? -4.626 -2.549 30.113 1.00 58.69 215 PRO A CA 1
ATOM 1738 C C . PRO A 1 215 ? -4.845 -1.102 30.549 1.00 58.69 215 PRO A C 1
ATOM 1740 O O . PRO A 1 215 ? -4.690 -0.193 29.726 1.00 58.69 215 PRO A O 1
ATOM 1743 N N . GLU A 1 216 ? -5.245 -0.891 31.805 1.00 51.94 216 GLU A N 1
ATOM 1744 C CA . GLU A 1 216 ? -5.235 0.450 32.377 1.00 51.94 216 GLU A CA 1
ATOM 1745 C C . GLU A 1 216 ? -3.842 1.017 32.128 1.00 51.94 216 GLU A C 1
ATOM 1747 O O . GLU A 1 216 ? -2.825 0.408 32.479 1.00 51.94 216 GLU A O 1
ATOM 1752 N N . LYS A 1 217 ? -3.786 2.138 31.404 1.00 52.47 217 LYS A N 1
ATOM 1753 C CA . LYS A 1 217 ? -2.546 2.881 31.266 1.00 52.47 217 LYS A CA 1
ATOM 1754 C C . LYS A 1 217 ? -2.266 3.444 32.647 1.00 52.47 217 LYS A C 1
ATOM 1756 O O . LYS A 1 217 ? -2.725 4.531 32.976 1.00 52.47 217 LYS A O 1
ATOM 1761 N N . ASP A 1 218 ? -1.519 2.703 33.443 1.00 48.12 218 ASP A N 1
ATOM 1762 C CA . ASP A 1 218 ? -0.904 3.229 34.646 1.00 48.12 218 ASP A CA 1
ATOM 1763 C C . ASP A 1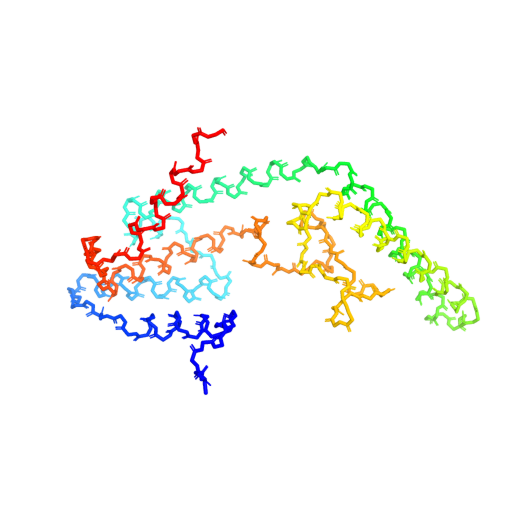 218 ? 0.241 4.151 34.183 1.00 48.12 218 ASP A C 1
ATOM 1765 O O . ASP A 1 218 ? 1.416 3.790 34.142 1.00 48.12 218 ASP A O 1
ATOM 1769 N N . VAL A 1 219 ? -0.129 5.331 33.662 1.00 52.09 219 VAL A N 1
ATOM 1770 C CA . VAL A 1 219 ? 0.798 6.324 33.086 1.00 52.09 219 VAL A CA 1
ATOM 1771 C C . VAL A 1 219 ? 1.807 6.788 34.146 1.00 52.09 219 VAL A C 1
ATOM 1773 O O . VAL A 1 219 ? 2.902 7.228 33.808 1.00 52.09 219 VAL A O 1
ATOM 1776 N N . SER A 1 220 ? 1.479 6.612 35.430 1.00 47.94 220 SER A N 1
ATOM 1777 C CA . SER A 1 220 ? 2.309 7.001 36.568 1.00 47.94 220 SER A CA 1
ATOM 1778 C C . SER A 1 220 ? 3.560 6.131 36.763 1.00 47.94 220 SER A C 1
ATOM 1780 O O . SER A 1 220 ? 4.563 6.628 37.271 1.00 47.94 220 SER A O 1
ATOM 1782 N N . SER A 1 221 ? 3.568 4.863 36.338 1.00 47.03 221 SER A N 1
ATOM 1783 C CA . SER A 1 221 ? 4.615 3.910 36.747 1.00 47.03 221 SER A CA 1
ATOM 1784 C C . SER A 1 221 ? 5.704 3.640 35.688 1.00 47.03 221 SER A C 1
ATOM 1786 O O . SER A 1 221 ? 6.674 2.926 35.955 1.00 47.03 221 SER A O 1
ATOM 1788 N N . SER A 1 222 ? 5.636 4.265 34.503 1.00 58.62 222 SER A N 1
ATOM 1789 C CA . SER A 1 222 ? 6.649 4.113 33.443 1.00 58.62 222 SER A CA 1
ATOM 1790 C C . SER A 1 222 ? 7.629 5.296 33.374 1.00 58.62 222 SER A C 1
ATOM 1792 O O . SER A 1 222 ? 7.588 6.121 32.457 1.00 58.62 222 SER A O 1
ATOM 1794 N N . THR A 1 223 ? 8.603 5.311 34.286 1.00 61.41 223 THR A N 1
ATOM 1795 C CA . THR A 1 223 ? 9.706 6.297 34.354 1.00 61.41 223 THR A CA 1
ATOM 1796 C C . THR A 1 223 ? 10.488 6.475 33.045 1.00 61.41 223 THR A C 1
ATOM 1798 O O . THR A 1 223 ? 11.036 7.541 32.785 1.00 61.41 223 THR A O 1
ATOM 1801 N N . LYS A 1 224 ? 10.524 5.455 32.177 1.00 69.56 224 LYS A N 1
ATOM 1802 C CA . LYS A 1 224 ? 11.216 5.515 30.876 1.00 69.56 224 LYS A CA 1
ATOM 1803 C C . LYS A 1 224 ? 10.456 6.289 29.799 1.00 69.56 224 LYS A C 1
ATOM 1805 O O . LYS A 1 224 ? 11.099 6.815 28.902 1.00 69.56 224 LYS A O 1
ATOM 1810 N N . LEU A 1 225 ? 9.123 6.328 29.865 1.00 62.19 225 LEU A N 1
ATOM 1811 C CA . LEU A 1 225 ? 8.302 7.085 28.910 1.00 62.19 225 LEU A CA 1
ATOM 1812 C C . LEU A 1 225 ? 8.302 8.569 29.260 1.00 62.19 225 LEU A C 1
ATOM 1814 O O . LEU A 1 225 ? 8.473 9.384 28.365 1.00 62.19 225 LEU A O 1
ATOM 1818 N N . ALA A 1 226 ? 8.195 8.898 30.551 1.00 66.69 226 ALA A N 1
ATOM 1819 C CA . ALA A 1 226 ? 8.317 10.272 31.035 1.00 66.69 226 ALA A CA 1
ATOM 1820 C C . ALA A 1 226 ? 9.661 10.889 30.617 1.00 66.69 226 ALA A C 1
ATOM 1822 O O . ALA A 1 226 ? 9.692 11.944 29.999 1.00 66.69 226 ALA A O 1
ATOM 1823 N N . LYS A 1 227 ? 10.756 10.146 30.817 1.00 75.06 227 LYS A N 1
ATOM 1824 C CA . LYS A 1 227 ? 12.096 10.591 30.422 1.00 75.06 227 LYS A CA 1
ATOM 1825 C C . LYS A 1 227 ? 12.283 10.732 28.905 1.00 75.06 227 LYS A C 1
ATOM 1827 O O . LYS A 1 227 ? 13.131 11.491 28.464 1.00 75.06 227 LYS A O 1
ATOM 1832 N N . LEU A 1 228 ? 11.529 9.981 28.100 1.00 70.38 228 LEU A N 1
ATOM 1833 C CA . LEU A 1 228 ? 11.567 10.098 26.639 1.00 70.38 228 LEU A CA 1
ATOM 1834 C C . LEU A 1 228 ? 10.748 11.302 26.154 1.00 70.38 228 LEU A C 1
ATOM 1836 O O . LEU A 1 228 ? 11.162 11.963 25.213 1.00 70.38 228 LEU A O 1
ATOM 1840 N N . LEU A 1 229 ? 9.627 11.600 26.815 1.00 72.31 229 LEU A N 1
ATOM 1841 C CA . LEU A 1 229 ? 8.812 12.789 26.555 1.00 72.31 229 LEU A CA 1
ATOM 1842 C C . LEU A 1 229 ? 9.539 14.087 26.937 1.00 72.31 229 LEU A C 1
ATOM 1844 O O . LEU A 1 229 ? 9.466 15.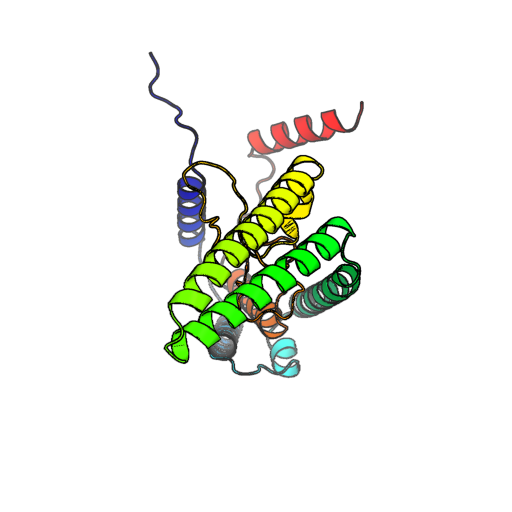041 26.175 1.00 72.31 229 LEU A O 1
ATOM 1848 N N . GLU A 1 230 ? 10.275 14.110 28.053 1.00 76.50 230 GLU A N 1
ATOM 1849 C CA . GLU A 1 230 ? 11.129 15.255 28.422 1.00 76.50 230 GLU A CA 1
ATOM 1850 C C . GLU A 1 230 ? 12.186 15.531 27.349 1.00 76.50 230 GLU A C 1
ATOM 1852 O O . GLU A 1 230 ? 12.268 16.642 26.843 1.00 76.50 230 GLU A O 1
ATOM 1857 N N . VAL A 1 231 ? 12.912 14.496 26.917 1.00 74.81 231 VAL A N 1
ATOM 1858 C CA . VAL A 1 231 ? 13.949 14.632 25.879 1.00 74.81 231 VAL A CA 1
ATOM 1859 C C . VAL A 1 231 ? 13.371 15.074 24.531 1.00 74.81 231 VAL A C 1
ATOM 1861 O O . VAL A 1 231 ? 14.070 15.719 23.760 1.00 74.81 231 VAL A O 1
ATOM 1864 N N . MET A 1 232 ? 12.120 14.724 24.219 1.00 68.69 232 MET A N 1
ATOM 1865 C CA . MET A 1 232 ? 11.469 15.177 22.985 1.00 68.69 232 MET A CA 1
ATOM 1866 C C . MET A 1 232 ? 10.988 16.628 23.072 1.00 68.69 232 MET A C 1
ATOM 1868 O O . MET A 1 232 ? 11.117 17.342 22.089 1.00 68.69 232 MET A O 1
ATOM 1872 N N . ASN A 1 233 ? 10.480 17.072 24.226 1.00 67.06 233 ASN A N 1
ATOM 1873 C CA . ASN A 1 233 ? 10.069 18.466 24.418 1.00 67.06 233 ASN A CA 1
ATOM 1874 C C . ASN A 1 233 ? 11.265 19.430 24.483 1.00 67.06 233 ASN A C 1
ATOM 1876 O O . ASN A 1 233 ? 11.130 20.581 24.097 1.00 67.06 233 ASN A O 1
ATOM 1880 N N . GLU A 1 234 ? 12.435 18.973 24.935 1.00 63.53 234 GLU A N 1
ATOM 1881 C CA . GLU A 1 234 ? 13.669 19.776 24.943 1.00 63.53 234 GLU A CA 1
ATOM 1882 C C . GLU A 1 234 ? 14.258 20.013 23.537 1.00 63.53 234 GLU A C 1
ATOM 1884 O O . GLU A 1 234 ? 15.177 20.812 23.397 1.00 63.53 234 GLU A O 1
ATOM 1889 N N . GLN A 1 235 ? 13.760 19.340 22.491 1.00 54.94 235 GLN A N 1
ATOM 1890 C CA . GLN A 1 235 ? 14.228 19.525 21.108 1.00 54.94 235 GLN A CA 1
ATOM 1891 C C . GLN A 1 235 ? 13.422 20.554 20.299 1.00 54.94 235 GLN A C 1
ATOM 1893 O O . GLN A 1 235 ? 13.809 20.841 19.169 1.00 54.94 235 GLN A O 1
ATOM 1898 N N . ASP A 1 236 ? 12.337 21.101 20.856 1.00 50.84 236 ASP A N 1
ATOM 1899 C CA . ASP A 1 236 ? 11.474 22.082 20.181 1.00 50.84 236 ASP A CA 1
ATOM 1900 C C . ASP A 1 236 ? 11.777 23.548 20.590 1.00 50.84 236 ASP A C 1
ATOM 1902 O O . ASP A 1 236 ? 11.123 24.460 20.084 1.00 50.84 236 ASP A O 1
ATOM 1906 N N . ASP A 1 237 ? 12.766 23.780 21.468 1.00 48.25 237 ASP A N 1
ATOM 1907 C CA . ASP A 1 237 ? 13.127 25.105 22.019 1.00 48.25 237 ASP A CA 1
ATOM 1908 C C . ASP A 1 237 ? 14.472 25.688 21.501 1.00 48.25 237 ASP A C 1
ATOM 1910 O O . ASP A 1 237 ? 14.930 26.702 22.033 1.00 48.25 237 ASP A O 1
ATOM 1914 N N . ASP A 1 238 ? 15.079 25.116 20.447 1.00 41.34 238 ASP A N 1
ATOM 1915 C CA . ASP A 1 238 ? 16.269 25.668 19.750 1.00 41.34 238 ASP A CA 1
ATOM 1916 C C . ASP A 1 238 ? 15.974 26.111 18.299 1.00 41.34 238 ASP A C 1
ATOM 1918 O O . ASP A 1 238 ? 15.452 25.292 17.502 1.00 41.34 238 ASP A O 1
#

Radius of gyration: 24.64 Å; chains: 1; bounding box: 60×44×70 Å

Sequence (238 aa):
MNAKNKPKTLNDIRKAIAKANNQRKLRKLSLAESKTAEKLKTMIASLKSGKNVQNRQLKTWLTATQYQDMLYNWDAQRSLRQESKEKPEPIKKYEKLLRVAIFSYNKADAFSRHGKHSTAKKLVNQTDGHFERVLEHLEEIIQIDPSLKAWFDRPISFGHKSDLGLDFDSVPRVIVSRSHFGQSTKSSVLSFQSKQDVKLQSVEAALNELLYETPEKDVSSSTKLAKLLEVMNEQDDD

pLDDT: mean 84.12, std 13.99, range [36.94, 96.69]

Foldseek 3Di:
DDPDDDDQDPVNVVVVVVVVLVVFDWDDADPVLVVLLVLLVVLLVCLVVVHDDDLVSVPVSDDPVLSVVLVVVVVVLVVLLVVVVPDDPLVVVLVVLLVVLVVLLVVLVVCVVVVVPVVSVVSVVVSLVSLVVSVVSVVVVCVVPVVCCLQWQDHDDPDPPQLADSDPLSDTDGPSDPDPSRHQRCPRPSRRDDSSRSSSVSSVVRSCPSTGDDPPPPVVPCPPVVVVVVVVVVVVPD

Secondary structure (DSSP, 8-state):
-----PPPPHHHHHHHHHHHHHTPPBP---HHHHHHHHHHHHHHHHHHTT----HHHHHHHS-HHHHHHHHHHHHHHHHHHHHTTS--HHHHHHHHHHHHHHHHHHHHHHHHHTT-HHHHHHHHHHHHHHHHHHHHHHHHHHHH-GGGGGGBSS----STT-S--SSTTTS--BTT---TT----TTSTT----HHHHHHHHHHHHHHHHHBPPPP--TTS-HHHHHHHHHHHTTS--